Protein AF-A0A354FUX1-F1 (afdb_monomer)

Sequence (213 aa):
DNDGRADEVTEFIRDIDSPRGLIWDHDRLYLLHPPHISVFFDRDHDGVAEESKRLISDIAFGFKDRPADHTTNDITMGIDGWIYIAGGDFGFMKATGSDGRTLQHRGGGVVRFRPDGSNLELFSTGTRNILATPMSPTLDMFARDNTNDGGGWDVRFHHFTPLSDHGYPRLYKNFEKEHVHPLADYGGGSGCGGVYIQEPGFPDEWNKAPFTC

Structure (mmCIF, N/CA/C/O backbone):
data_AF-A0A354FUX1-F1
#
_entry.id   AF-A0A354FUX1-F1
#
loop_
_atom_site.group_PDB
_atom_site.id
_atom_site.type_symbol
_atom_site.label_atom_id
_atom_site.label_alt_id
_atom_site.label_comp_id
_atom_site.label_asym_id
_atom_site.label_entity_id
_atom_site.label_seq_id
_atom_site.pdbx_PDB_ins_code
_atom_site.Cartn_x
_atom_site.Cartn_y
_atom_site.Cartn_z
_atom_site.occupancy
_atom_site.B_iso_or_equiv
_atom_site.auth_seq_id
_atom_site.auth_comp_id
_atom_site.auth_asym_id
_atom_site.auth_atom_id
_atom_site.pdbx_PDB_model_num
ATOM 1 N N . ASP A 1 1 ? -35.299 -3.361 1.485 1.00 91.69 1 ASP A N 1
ATOM 2 C CA . ASP A 1 1 ? -36.555 -3.813 0.807 1.00 91.69 1 ASP A CA 1
ATOM 3 C C . ASP A 1 1 ? -36.354 -4.186 -0.689 1.00 91.69 1 ASP A C 1
ATOM 5 O O . ASP A 1 1 ? -37.288 -4.111 -1.489 1.00 91.69 1 ASP A O 1
ATOM 9 N N . ASN A 1 2 ? -35.164 -4.681 -1.069 1.00 90.56 2 ASN A N 1
ATOM 10 C CA . ASN A 1 2 ? -34.751 -4.976 -2.455 1.00 90.56 2 ASN A CA 1
ATOM 11 C C . ASN A 1 2 ? -34.792 -3.782 -3.434 1.00 90.56 2 ASN A C 1
ATOM 13 O O . ASN A 1 2 ? -34.756 -3.997 -4.646 1.00 90.56 2 ASN A O 1
ATOM 17 N N . ASP A 1 3 ? -34.819 -2.538 -2.951 1.00 95.31 3 ASP A N 1
ATOM 18 C CA . ASP A 1 3 ? -34.736 -1.341 -3.798 1.00 95.31 3 ASP A CA 1
ATOM 19 C C . ASP A 1 3 ? -33.298 -0.996 -4.252 1.00 95.31 3 ASP A C 1
ATOM 21 O O . ASP A 1 3 ? -33.092 -0.063 -5.033 1.00 95.31 3 ASP A O 1
ATOM 25 N N . GLY A 1 4 ? -32.303 -1.761 -3.788 1.00 92.75 4 GLY A N 1
ATOM 26 C CA . GLY A 1 4 ? -30.885 -1.531 -4.069 1.00 92.75 4 GLY A CA 1
ATOM 27 C C . GLY A 1 4 ? -30.250 -0.435 -3.208 1.00 92.75 4 GLY A C 1
ATOM 28 O O . GLY A 1 4 ? -29.151 0.020 -3.527 1.00 92.75 4 GLY A O 1
ATOM 29 N N . ARG A 1 5 ? -30.916 -0.002 -2.135 1.00 93.25 5 ARG A N 1
ATOM 30 C CA . ARG A 1 5 ? -30.397 0.926 -1.130 1.00 93.25 5 ARG A CA 1
ATOM 31 C C . ARG A 1 5 ? -30.225 0.223 0.209 1.00 93.25 5 ARG A C 1
ATOM 33 O O . ARG A 1 5 ? -30.809 -0.823 0.475 1.00 93.25 5 ARG A O 1
ATOM 40 N N . ALA A 1 6 ? -29.369 0.805 1.042 1.00 91.31 6 ALA A N 1
ATOM 41 C CA . ALA A 1 6 ? -29.206 0.352 2.412 1.00 91.31 6 ALA A CA 1
ATOM 42 C C . ALA A 1 6 ? -30.473 0.684 3.216 1.00 91.31 6 ALA A C 1
ATOM 44 O O . ALA A 1 6 ? -30.929 1.827 3.197 1.00 91.31 6 ALA A O 1
ATOM 45 N N . ASP A 1 7 ? -31.012 -0.311 3.922 1.00 92.06 7 ASP A N 1
ATOM 46 C CA . ASP A 1 7 ? -32.153 -0.135 4.829 1.00 92.06 7 ASP A CA 1
ATOM 47 C C . ASP A 1 7 ? -31.752 0.663 6.096 1.00 92.06 7 ASP A C 1
ATOM 49 O O . ASP A 1 7 ? -32.570 1.382 6.667 1.00 92.06 7 ASP A O 1
ATOM 53 N N . GLU A 1 8 ? -30.480 0.579 6.507 1.00 91.56 8 GLU A N 1
ATOM 54 C CA . GLU A 1 8 ? -29.890 1.281 7.654 1.00 91.56 8 GLU A CA 1
ATOM 55 C C . GLU A 1 8 ? -28.460 1.741 7.325 1.00 91.56 8 GLU A C 1
ATOM 57 O O . GLU A 1 8 ? -27.753 1.104 6.541 1.00 91.56 8 GLU A O 1
ATOM 62 N N . VAL A 1 9 ? -28.033 2.862 7.916 1.00 91.62 9 VAL A N 1
ATOM 63 C CA . VAL A 1 9 ? -26.662 3.378 7.817 1.00 91.62 9 VAL A CA 1
ATOM 64 C C . VAL A 1 9 ? -26.159 3.691 9.220 1.00 91.62 9 VAL A C 1
ATOM 66 O O . VAL A 1 9 ? -26.705 4.570 9.889 1.00 91.62 9 VAL A O 1
ATOM 69 N N . THR A 1 10 ? -25.088 3.011 9.621 1.00 92.56 10 THR A N 1
ATOM 70 C CA . THR A 1 10 ? -24.421 3.203 10.913 1.00 92.56 10 THR A CA 1
ATOM 71 C C . THR A 1 10 ? -23.034 3.787 10.694 1.00 92.56 10 THR A C 1
ATOM 73 O O . THR A 1 10 ? -22.256 3.310 9.865 1.00 92.56 10 THR A O 1
ATOM 76 N N . GLU A 1 11 ? -22.713 4.841 11.438 1.00 94.25 11 GLU A N 1
ATOM 77 C CA . GLU A 1 11 ? -21.370 5.413 11.459 1.00 94.25 11 GLU A CA 1
ATOM 78 C C . GLU A 1 1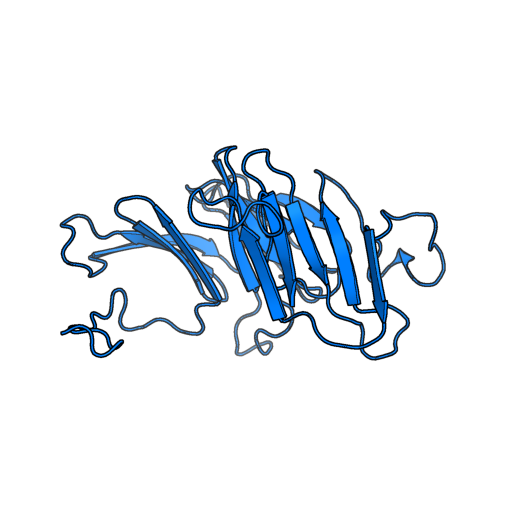1 ? -20.483 4.581 12.388 1.00 94.25 11 GLU A C 1
ATOM 80 O O . GLU A 1 11 ? -20.472 4.807 13.597 1.00 94.25 11 GLU A O 1
ATOM 85 N N . PHE A 1 12 ? -19.718 3.645 11.818 1.00 95.94 12 PHE A N 1
ATOM 86 C CA . PHE A 1 12 ? -18.773 2.822 12.582 1.00 95.94 12 PHE A CA 1
ATOM 87 C C . PHE A 1 12 ? -17.780 3.681 13.387 1.00 95.94 12 PHE A C 1
ATOM 89 O O . PHE A 1 12 ? -17.482 3.399 14.545 1.00 95.94 12 PHE A O 1
ATOM 96 N N . ILE A 1 13 ? -17.295 4.770 12.774 1.00 95.81 13 ILE A N 1
ATOM 97 C CA . ILE A 1 13 ? -16.465 5.816 13.387 1.00 95.81 13 ILE A CA 1
ATOM 98 C C . ILE A 1 13 ? -17.005 7.163 12.897 1.00 95.81 13 ILE A C 1
ATOM 100 O O . ILE A 1 13 ? -17.020 7.406 11.692 1.00 95.81 13 ILE A O 1
ATOM 104 N N . ARG A 1 14 ? -17.426 8.048 13.808 1.00 90.19 14 ARG A N 1
ATOM 105 C CA . ARG A 1 14 ? -18.014 9.355 13.443 1.00 90.19 14 ARG A CA 1
ATOM 106 C C . ARG A 1 14 ? -16.994 10.369 12.932 1.00 90.19 14 ARG A C 1
ATOM 108 O O . ARG A 1 14 ? -17.221 11.034 11.930 1.00 90.19 14 ARG A O 1
ATOM 115 N N . ASP A 1 15 ? -15.862 10.478 13.619 1.00 90.12 15 ASP A N 1
ATOM 116 C CA . ASP A 1 15 ? -14.879 11.534 13.375 1.00 90.12 15 ASP A CA 1
ATOM 117 C C . ASP A 1 15 ? -13.612 10.952 12.743 1.00 90.12 15 ASP A C 1
ATOM 119 O O . ASP A 1 15 ? -12.593 10.752 13.409 1.00 90.12 15 ASP A O 1
ATOM 123 N N . ILE A 1 16 ? -13.683 10.657 11.442 1.00 91.88 16 ILE A N 1
ATOM 124 C CA . ILE A 1 16 ? -12.541 10.175 10.664 1.00 91.88 16 ILE A CA 1
ATOM 125 C C . ILE A 1 16 ? -12.310 11.044 9.432 1.00 91.88 16 ILE A C 1
ATOM 127 O O . ILE A 1 16 ? -13.229 11.319 8.664 1.00 91.88 16 ILE A O 1
ATOM 131 N N . ASP A 1 17 ? -11.066 11.478 9.240 1.00 87.69 17 ASP A N 1
ATOM 132 C CA . ASP A 1 17 ? -10.686 12.300 8.094 1.00 87.69 17 ASP A CA 1
ATOM 133 C C . ASP A 1 17 ? -9.907 11.470 7.068 1.00 87.69 17 ASP A C 1
ATOM 135 O O . ASP A 1 17 ? -9.012 10.699 7.414 1.00 87.69 17 ASP A O 1
ATOM 139 N N . SER A 1 18 ? -10.265 11.641 5.794 1.00 88.06 18 SER A N 1
ATOM 140 C CA . SER A 1 18 ? -9.626 11.016 4.630 1.00 88.06 18 SER A CA 1
ATOM 141 C C . SER A 1 18 ? -9.285 9.516 4.789 1.00 88.06 18 SER A C 1
ATOM 143 O O . SER A 1 18 ? -8.124 9.137 4.620 1.00 88.06 18 SER A O 1
ATOM 145 N N . PRO A 1 19 ? -10.253 8.626 5.083 1.00 93.31 19 PRO A N 1
ATOM 146 C CA . PRO A 1 19 ? -10.007 7.186 5.018 1.00 93.31 19 PRO A CA 1
ATOM 147 C C . PRO A 1 19 ? -9.622 6.789 3.586 1.00 93.31 19 PRO A C 1
ATOM 149 O O . PRO A 1 19 ? -10.230 7.270 2.627 1.00 93.31 19 PRO A O 1
ATOM 152 N N . ARG A 1 20 ? -8.604 5.935 3.428 1.00 92.19 20 ARG A N 1
ATOM 153 C CA . ARG A 1 20 ? -8.094 5.562 2.094 1.00 92.19 20 ARG A CA 1
ATOM 154 C C . ARG A 1 20 ? -8.072 4.068 1.804 1.00 92.19 20 ARG A C 1
ATOM 156 O O . ARG A 1 20 ? -8.409 3.670 0.699 1.00 92.19 20 ARG A O 1
ATOM 163 N N . GLY A 1 21 ? -7.734 3.265 2.807 1.00 94.56 21 GLY A N 1
ATOM 164 C CA . GLY A 1 21 ? -7.719 1.809 2.716 1.00 94.56 21 GLY A CA 1
ATOM 165 C C . GLY A 1 21 ? -8.232 1.199 4.006 1.00 94.56 21 GLY A C 1
ATOM 166 O O . GLY A 1 21 ? -7.966 1.733 5.089 1.00 94.56 21 GLY A O 1
ATOM 167 N N . LEU A 1 22 ? -8.962 0.096 3.891 1.00 96.75 22 LEU A N 1
ATOM 168 C CA . LEU A 1 22 ? -9.611 -0.549 5.022 1.00 96.75 22 LEU A CA 1
ATOM 169 C C . LEU A 1 22 ? -9.539 -2.070 4.929 1.00 96.75 22 LEU A C 1
ATOM 171 O O . LEU A 1 22 ? -9.628 -2.641 3.847 1.00 96.75 22 LEU A O 1
ATOM 175 N N . ILE A 1 23 ? -9.403 -2.722 6.081 1.00 97.81 23 ILE A N 1
ATOM 176 C CA . ILE A 1 23 ? -9.498 -4.178 6.216 1.00 97.81 23 ILE A CA 1
ATOM 177 C C . ILE A 1 23 ? -10.403 -4.461 7.406 1.00 97.81 23 ILE A C 1
ATOM 179 O O . ILE A 1 23 ? -10.102 -4.039 8.523 1.00 97.81 23 ILE A O 1
ATOM 183 N N . TRP A 1 24 ? -11.482 -5.198 7.169 1.00 97.25 24 TRP A N 1
ATOM 184 C CA . TRP A 1 24 ? -12.271 -5.787 8.241 1.00 97.25 24 TRP A CA 1
ATOM 185 C C . TRP A 1 24 ? -11.710 -7.164 8.597 1.00 97.25 24 TRP A C 1
ATOM 187 O O . TRP A 1 24 ? -11.489 -7.987 7.709 1.00 97.25 24 TRP A O 1
ATOM 197 N N . ASP A 1 25 ? -11.501 -7.421 9.883 1.00 95.69 25 ASP A N 1
ATOM 198 C CA . ASP A 1 25 ? -11.062 -8.718 10.396 1.00 95.69 25 ASP A CA 1
ATOM 199 C C . ASP A 1 25 ? -11.829 -9.057 11.676 1.00 95.69 25 ASP A C 1
ATOM 201 O O . ASP A 1 25 ? -11.537 -8.540 12.750 1.00 95.69 25 ASP A O 1
ATOM 205 N N . HIS A 1 26 ? -12.827 -9.932 11.557 1.00 94.31 26 HIS A N 1
ATOM 206 C CA . HIS A 1 26 ? -13.688 -10.368 12.657 1.00 94.31 26 HIS A CA 1
ATOM 207 C C . HIS A 1 26 ? -14.417 -9.225 13.391 1.00 94.31 26 HIS A C 1
ATOM 209 O O . HIS A 1 26 ? -15.535 -8.891 13.012 1.00 94.31 26 HIS A O 1
ATOM 215 N N . ASP A 1 27 ? -13.794 -8.665 14.427 1.00 96.31 27 ASP A N 1
ATOM 216 C CA . ASP A 1 27 ? -14.322 -7.683 15.380 1.00 96.31 27 ASP A CA 1
ATOM 217 C C . ASP A 1 27 ? -13.581 -6.339 15.307 1.00 96.31 27 ASP A C 1
ATOM 219 O O . ASP A 1 27 ? -13.567 -5.564 16.265 1.00 96.31 27 ASP A O 1
ATOM 223 N N . ARG A 1 28 ? -12.849 -6.094 14.214 1.00 98.00 28 ARG A N 1
ATOM 224 C CA . ARG A 1 28 ? -12.045 -4.882 14.069 1.00 98.00 28 ARG A CA 1
ATOM 225 C C . ARG A 1 28 ? -11.900 -4.408 12.634 1.00 98.00 28 ARG A C 1
ATOM 227 O O . ARG A 1 28 ? -11.876 -5.188 11.683 1.00 98.00 28 ARG A O 1
ATOM 234 N N . LEU A 1 29 ? -11.676 -3.107 12.521 1.00 98.44 29 LEU A N 1
ATOM 235 C CA . LEU A 1 29 ? -11.352 -2.387 11.305 1.00 98.44 29 LEU A CA 1
ATOM 236 C C . LEU A 1 29 ? -9.921 -1.855 11.392 1.00 98.44 29 LEU A C 1
ATOM 238 O O . LEU A 1 29 ? -9.623 -0.974 12.201 1.00 98.44 29 LEU A O 1
ATOM 242 N N . TYR A 1 30 ? -9.038 -2.343 10.529 1.00 98.62 30 TYR A N 1
ATOM 243 C CA . TYR A 1 30 ? -7.781 -1.665 10.229 1.00 98.62 30 TYR A CA 1
ATOM 244 C C . TYR A 1 30 ? -8.061 -0.559 9.228 1.00 98.62 30 TYR A C 1
ATOM 246 O O . TYR A 1 30 ? -8.692 -0.800 8.200 1.00 98.62 30 TYR A O 1
ATOM 254 N N . LEU A 1 31 ? -7.575 0.642 9.514 1.00 98.38 31 LEU A N 1
ATOM 255 C CA . LEU A 1 31 ? -7.857 1.808 8.699 1.00 98.38 31 LEU A CA 1
ATOM 256 C C . LEU A 1 31 ? -6.593 2.620 8.459 1.00 98.38 31 LEU A C 1
ATOM 258 O O . LEU A 1 31 ? -5.919 3.043 9.403 1.00 98.38 31 LEU A O 1
ATOM 262 N N . LEU A 1 32 ? -6.316 2.879 7.185 1.00 97.31 32 LEU A N 1
ATOM 263 C CA . LEU A 1 32 ? -5.396 3.915 6.747 1.00 97.31 32 LEU A CA 1
ATOM 264 C C . LEU A 1 32 ? -6.148 5.249 6.676 1.00 97.31 32 LEU A C 1
ATOM 266 O O . LEU A 1 32 ? -7.000 5.445 5.809 1.00 97.31 32 LEU A O 1
ATOM 270 N N . HIS A 1 33 ? -5.805 6.162 7.583 1.00 94.25 33 HIS A N 1
ATOM 271 C CA . HIS A 1 33 ? -6.324 7.530 7.668 1.00 94.25 33 HIS A CA 1
ATOM 272 C C . HIS A 1 33 ? -5.126 8.474 7.856 1.00 94.25 33 HIS A C 1
ATOM 274 O O . HIS A 1 33 ? -4.587 8.602 8.957 1.00 94.25 33 HIS A O 1
ATOM 280 N N . PRO A 1 34 ? -4.589 9.069 6.776 1.00 91.75 34 PRO A N 1
ATOM 281 C CA . PRO A 1 34 ? -3.380 9.872 6.860 1.00 91.75 34 PRO A CA 1
ATOM 282 C C . PRO A 1 34 ? -3.433 10.944 7.964 1.00 91.75 34 PRO A C 1
ATOM 284 O O . PRO A 1 34 ? -4.435 11.643 8.098 1.00 91.75 34 PRO A O 1
ATOM 287 N N . PRO A 1 35 ? -2.345 11.113 8.739 1.00 92.94 35 PRO A N 1
ATOM 288 C CA . PRO A 1 35 ? -1.025 10.522 8.521 1.00 92.94 35 PRO A CA 1
ATOM 289 C C . PRO A 1 35 ? -0.803 9.170 9.231 1.00 92.94 35 PRO A C 1
ATOM 291 O O . PRO A 1 35 ? 0.343 8.769 9.433 1.00 92.94 35 PRO A O 1
ATOM 294 N N . HIS A 1 36 ? -1.848 8.462 9.661 1.00 95.88 36 HIS A N 1
ATOM 295 C CA . HIS A 1 36 ? -1.735 7.300 10.546 1.00 95.88 36 HIS A CA 1
ATOM 296 C C . HIS A 1 36 ? -2.417 6.038 10.002 1.00 95.88 36 HIS A C 1
ATOM 298 O O . HIS A 1 36 ? -3.254 6.073 9.105 1.00 95.88 36 HIS A O 1
ATOM 304 N N . ILE A 1 37 ? -2.056 4.900 10.594 1.00 98.12 37 ILE A N 1
ATOM 305 C CA . ILE A 1 37 ? -2.867 3.683 10.540 1.00 98.12 37 ILE A CA 1
ATOM 306 C C . ILE A 1 37 ? -3.296 3.349 11.963 1.00 98.12 37 ILE A C 1
ATOM 308 O O . ILE A 1 37 ? -2.457 3.272 12.868 1.00 98.12 37 ILE A O 1
ATOM 312 N N . SER A 1 38 ? -4.594 3.127 12.150 1.00 98.31 38 SER A N 1
ATOM 313 C CA . SER A 1 38 ? -5.168 2.653 13.411 1.00 98.31 38 SER A CA 1
ATOM 314 C C . SER A 1 38 ? -5.973 1.383 13.191 1.00 98.31 38 SER A C 1
ATOM 316 O O . SER A 1 38 ? -6.431 1.109 12.086 1.00 98.31 38 SER A O 1
ATOM 318 N N . VAL A 1 39 ? -6.162 0.633 14.269 1.00 98.62 39 VAL A N 1
ATOM 319 C CA . VAL A 1 39 ? -7.203 -0.384 14.375 1.00 98.62 39 VAL A CA 1
ATOM 320 C C . VAL A 1 39 ? -8.297 0.126 15.304 1.00 98.62 39 VAL A C 1
ATOM 322 O O . VAL A 1 39 ? -7.995 0.750 16.323 1.00 98.62 39 VAL A O 1
ATOM 325 N N . PHE A 1 40 ? -9.542 -0.121 14.931 1.00 98.50 40 PHE A N 1
ATOM 326 C CA . PHE A 1 40 ? -10.754 0.190 15.680 1.00 98.50 40 PHE A CA 1
ATOM 327 C C . PHE A 1 40 ? -11.477 -1.121 15.949 1.00 98.50 40 PHE A C 1
ATOM 329 O O . PHE A 1 40 ? -11.521 -1.956 15.052 1.00 98.50 40 PHE A O 1
ATOM 336 N N . PHE A 1 41 ? -11.996 -1.324 17.149 1.00 98.38 41 PHE A N 1
ATOM 337 C CA . PHE A 1 41 ? -12.644 -2.577 17.526 1.00 98.38 41 PHE A CA 1
ATOM 338 C C . PHE A 1 41 ? -14.121 -2.334 17.802 1.00 98.38 41 PHE A C 1
ATOM 340 O O . PHE A 1 41 ? -14.449 -1.262 18.296 1.00 98.38 41 PHE A O 1
ATOM 347 N N . ASP A 1 42 ? -14.931 -3.327 17.456 1.00 97.56 42 ASP A N 1
ATOM 348 C CA . ASP A 1 42 ? -16.371 -3.449 17.699 1.00 97.56 42 ASP A CA 1
ATOM 349 C C . ASP A 1 42 ? -16.575 -4.790 18.406 1.00 97.56 42 ASP A C 1
ATOM 351 O O . ASP A 1 42 ? -16.645 -5.857 17.785 1.00 97.56 42 ASP A O 1
ATOM 355 N N . ARG A 1 43 ? -16.458 -4.745 19.734 1.00 97.12 43 ARG A N 1
ATOM 356 C CA . ARG A 1 43 ? -16.370 -5.928 20.599 1.00 97.12 43 ARG A CA 1
ATOM 357 C C . ARG A 1 43 ? -17.732 -6.524 20.886 1.00 97.12 43 ARG A C 1
ATOM 359 O O . ARG A 1 43 ? -17.806 -7.726 21.157 1.00 97.12 43 ARG A O 1
ATOM 366 N N . ASP A 1 44 ? -18.769 -5.696 20.913 1.00 96.56 44 ASP A N 1
ATOM 367 C CA . ASP A 1 44 ? -20.134 -6.146 21.153 1.00 96.56 44 ASP A CA 1
ATOM 368 C C . ASP A 1 44 ? -20.929 -6.416 19.864 1.00 96.56 44 ASP A C 1
ATOM 370 O O . ASP A 1 44 ? -22.011 -7.009 19.941 1.00 96.56 44 ASP A O 1
ATOM 374 N N . HIS A 1 45 ? -20.328 -6.143 18.700 1.00 95.75 45 HIS A N 1
ATOM 375 C CA . HIS A 1 45 ? -20.885 -6.371 17.370 1.00 95.75 45 HIS A CA 1
ATOM 376 C C . HIS A 1 45 ? -22.142 -5.534 17.094 1.00 95.75 45 HIS A C 1
ATOM 378 O O . HIS A 1 45 ? -23.033 -5.981 16.361 1.00 95.75 45 HIS A O 1
ATOM 384 N N . ASP A 1 46 ? -22.231 -4.335 17.677 1.00 95.62 46 ASP A N 1
ATOM 385 C CA . ASP A 1 46 ? -23.318 -3.386 17.430 1.00 95.62 46 ASP A CA 1
ATOM 386 C C . ASP A 1 46 ? -23.096 -2.511 16.179 1.00 95.62 46 ASP A C 1
ATOM 388 O O . ASP A 1 46 ? -23.992 -1.766 15.767 1.00 95.62 46 ASP A O 1
ATOM 392 N N . GLY A 1 47 ? -21.937 -2.648 15.523 1.00 94.62 47 GLY A N 1
ATOM 393 C CA . GLY A 1 47 ? -21.578 -1.885 14.333 1.00 94.62 47 GLY A CA 1
ATOM 394 C C . GLY A 1 47 ? -21.013 -0.497 14.637 1.00 94.62 47 GLY A C 1
ATOM 395 O O . GLY A 1 47 ? -20.963 0.342 13.729 1.00 94.62 47 GLY A O 1
ATOM 396 N N . VAL A 1 48 ? -20.577 -0.241 15.873 1.00 96.75 48 VAL A N 1
ATOM 397 C CA . VAL A 1 48 ? -19.920 0.993 16.312 1.00 96.75 48 VAL A CA 1
ATOM 398 C C . VAL A 1 48 ? -18.611 0.657 17.023 1.00 96.75 48 VAL A C 1
ATOM 400 O O . VAL A 1 48 ? -18.551 -0.172 17.919 1.00 96.75 48 VAL A O 1
ATOM 403 N N . ALA A 1 49 ? -17.528 1.342 16.656 1.00 97.56 49 ALA A N 1
ATOM 404 C CA . ALA A 1 49 ? -16.253 1.117 17.321 1.00 97.56 49 ALA A CA 1
ATOM 405 C C . ALA A 1 49 ? -16.237 1.691 18.748 1.00 97.56 49 ALA A C 1
ATOM 407 O O . ALA A 1 49 ? -16.460 2.893 18.932 1.00 97.56 49 ALA A O 1
ATOM 408 N N . GLU A 1 50 ? -15.864 0.889 19.749 1.00 96.25 50 GLU A N 1
ATOM 409 C CA . GLU A 1 50 ? -15.776 1.346 21.145 1.00 96.25 50 GLU A CA 1
ATOM 410 C C . GLU A 1 50 ? -14.343 1.694 21.567 1.00 96.25 50 GLU A C 1
ATOM 412 O O . GLU A 1 50 ? -14.122 2.540 22.439 1.00 96.25 50 GLU A O 1
ATOM 417 N N . GLU A 1 51 ? -13.346 1.065 20.943 1.00 96.69 51 GLU A N 1
ATOM 418 C CA . GLU A 1 51 ? -11.931 1.295 21.234 1.00 96.69 51 GLU A CA 1
ATOM 419 C C . GLU A 1 51 ? -11.088 1.425 19.961 1.00 96.69 51 GLU A C 1
ATOM 421 O O . GLU A 1 51 ? -11.420 0.920 18.888 1.00 96.69 51 GLU A O 1
ATOM 426 N N . SER A 1 52 ? -9.947 2.109 20.072 1.00 97.31 52 SER A N 1
ATOM 427 C CA . SER A 1 52 ? -8.978 2.187 18.981 1.00 97.31 52 SER A CA 1
ATOM 428 C C . SER A 1 52 ? -7.541 2.192 19.479 1.00 97.31 52 SER A C 1
ATOM 430 O O . SER A 1 52 ? -7.227 2.634 20.587 1.00 97.31 52 SER A O 1
ATOM 432 N N . LYS A 1 53 ? -6.638 1.710 18.625 1.00 98.19 53 LYS A N 1
ATOM 433 C CA . LYS A 1 53 ? -5.195 1.728 18.847 1.00 98.19 53 LYS A CA 1
ATOM 434 C C . LYS A 1 53 ? -4.495 2.217 17.589 1.00 98.19 53 LYS A C 1
ATOM 436 O O . LYS A 1 53 ? -4.697 1.681 16.502 1.00 98.19 53 LYS A O 1
ATOM 441 N N . ARG A 1 54 ? -3.598 3.193 17.741 1.00 98.50 54 ARG A N 1
ATOM 442 C CA . ARG A 1 54 ? -2.684 3.579 16.662 1.00 98.50 54 ARG A CA 1
ATOM 443 C C . ARG A 1 54 ? -1.637 2.487 16.454 1.00 98.50 54 ARG A C 1
ATOM 445 O O . ARG A 1 54 ? -0.956 2.098 17.402 1.00 98.50 54 ARG A O 1
ATOM 452 N N . LEU A 1 55 ? -1.513 2.012 15.219 1.00 98.75 55 LEU A N 1
ATOM 453 C CA . LEU A 1 55 ? -0.550 0.986 14.825 1.00 98.75 55 LEU A CA 1
ATOM 454 C C . LEU A 1 55 ? 0.708 1.614 14.240 1.00 98.75 55 LEU A C 1
ATOM 456 O O . LEU A 1 55 ? 1.804 1.303 14.697 1.00 98.75 55 LEU A O 1
ATOM 460 N N . ILE A 1 56 ? 0.538 2.529 13.281 1.00 98.69 56 ILE A N 1
ATOM 461 C CA . ILE A 1 56 ? 1.632 3.235 12.614 1.00 98.69 56 ILE A CA 1
ATOM 462 C C . ILE A 1 56 ? 1.381 4.743 12.695 1.00 98.69 56 ILE A C 1
ATOM 464 O O . ILE A 1 56 ? 0.301 5.227 12.350 1.00 98.69 56 ILE A O 1
ATOM 468 N N . SER A 1 57 ? 2.389 5.490 13.142 1.00 98.00 57 SER A N 1
ATOM 469 C CA . SER A 1 57 ? 2.400 6.958 13.097 1.00 98.00 57 SER A CA 1
ATOM 470 C C . SER A 1 57 ? 3.124 7.450 11.846 1.00 98.00 57 SER A C 1
ATOM 472 O O . SER A 1 57 ? 4.053 6.789 11.397 1.00 98.00 57 SER A O 1
ATOM 474 N N . ASP A 1 58 ? 2.726 8.608 11.319 1.00 95.62 58 ASP A N 1
ATOM 475 C CA . ASP A 1 58 ? 3.399 9.342 10.236 1.00 95.62 58 ASP A CA 1
ATOM 476 C C . ASP A 1 58 ? 3.729 8.526 8.964 1.00 95.62 58 ASP A C 1
ATOM 478 O O . ASP A 1 58 ? 4.796 8.682 8.369 1.00 95.62 58 ASP A O 1
ATOM 482 N N . ILE A 1 59 ? 2.798 7.665 8.528 1.00 95.62 59 ILE A N 1
ATOM 483 C CA . ILE A 1 59 ? 2.873 6.859 7.288 1.00 95.62 59 ILE A CA 1
ATOM 484 C C . ILE A 1 59 ? 2.420 7.631 6.032 1.00 95.62 59 ILE A C 1
ATOM 486 O O . ILE A 1 59 ? 2.264 7.076 4.946 1.00 95.62 59 ILE A O 1
ATOM 490 N N . ALA A 1 60 ? 2.203 8.934 6.182 1.00 92.50 60 ALA A N 1
ATOM 491 C CA . ALA A 1 60 ? 1.968 9.913 5.131 1.00 92.50 60 ALA A CA 1
ATOM 492 C C . ALA A 1 60 ? 2.279 11.312 5.689 1.00 92.50 60 ALA A C 1
ATOM 494 O O . ALA A 1 60 ? 2.460 11.486 6.895 1.00 92.50 60 ALA A O 1
ATOM 495 N N . PHE A 1 61 ? 2.332 12.323 4.822 1.00 84.69 61 PHE A N 1
ATOM 496 C CA . PHE A 1 61 ? 2.379 13.718 5.267 1.00 84.69 61 PHE A CA 1
ATOM 497 C C . PHE A 1 61 ? 1.051 14.130 5.908 1.00 84.69 61 PHE A C 1
ATOM 499 O O . PHE A 1 61 ? -0.016 13.702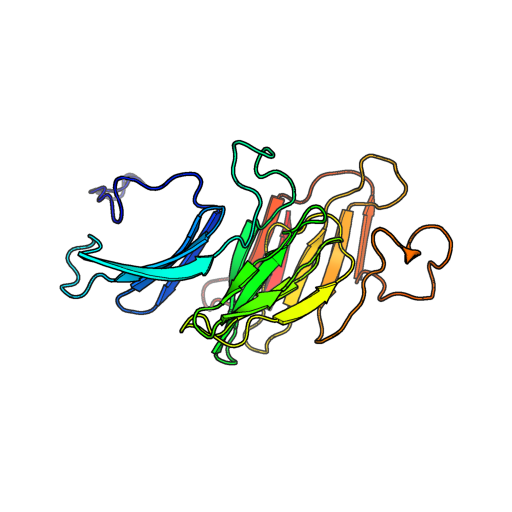 5.467 1.00 84.69 61 PHE A O 1
ATOM 506 N N . GLY A 1 62 ? 1.114 14.999 6.918 1.00 74.19 62 GLY A N 1
ATOM 507 C CA . GLY A 1 62 ? -0.076 15.687 7.406 1.00 74.19 62 GLY A CA 1
ATOM 508 C C . GLY A 1 62 ? -0.583 16.701 6.376 1.00 74.19 62 GLY A C 1
ATOM 509 O O . GLY A 1 62 ? 0.207 17.315 5.655 1.00 74.19 62 GLY A O 1
ATOM 510 N N . PHE A 1 63 ? -1.898 16.936 6.347 1.00 69.31 63 PHE A N 1
ATOM 511 C CA . PHE A 1 63 ? -2.549 17.825 5.369 1.00 69.31 63 PHE A CA 1
ATOM 512 C C . PHE A 1 63 ? -2.036 19.269 5.372 1.00 69.31 63 PHE A C 1
ATOM 514 O O . PHE A 1 63 ? -2.109 19.956 4.354 1.00 69.31 63 PHE A O 1
ATOM 521 N N . LYS A 1 64 ? -1.492 19.735 6.503 1.00 72.12 64 LYS A N 1
ATOM 522 C CA . LYS A 1 64 ? -0.877 21.063 6.617 1.00 72.12 64 LYS A CA 1
ATOM 523 C C . LYS A 1 64 ? 0.396 21.193 5.774 1.00 72.12 64 LYS A C 1
ATOM 525 O O . LYS A 1 64 ? 0.688 22.283 5.288 1.00 72.12 64 LYS A O 1
ATOM 530 N N . ASP A 1 65 ? 1.147 20.106 5.624 1.00 70.94 65 ASP A N 1
ATOM 531 C CA . ASP A 1 65 ? 2.455 20.116 4.967 1.00 70.94 65 ASP A CA 1
ATOM 532 C C . ASP A 1 65 ? 2.331 19.812 3.472 1.00 70.94 65 ASP A C 1
ATOM 534 O O . ASP A 1 65 ? 3.050 20.383 2.648 1.00 70.94 65 ASP A O 1
ATOM 538 N N . ARG A 1 66 ? 1.407 18.914 3.109 1.00 73.81 66 ARG A N 1
ATOM 539 C CA . ARG A 1 66 ? 1.124 18.539 1.724 1.00 73.81 66 ARG A CA 1
ATOM 540 C C . ARG A 1 66 ? -0.293 17.965 1.603 1.00 73.81 66 ARG A C 1
ATOM 542 O O . ARG A 1 66 ? -0.700 17.215 2.489 1.00 73.81 66 ARG A O 1
ATOM 549 N N . PRO A 1 67 ? -1.019 18.216 0.496 1.00 73.56 67 PRO A N 1
ATOM 550 C CA . PRO A 1 67 ? -2.166 17.385 0.142 1.00 73.56 67 PRO A CA 1
ATOM 551 C C . PRO A 1 67 ? -1.758 15.908 0.141 1.00 73.56 67 PRO A C 1
ATOM 553 O O . PRO A 1 67 ? -0.640 15.588 -0.259 1.00 73.56 67 PRO A O 1
ATOM 556 N N . ALA A 1 68 ? -2.647 14.998 0.533 1.00 72.06 68 ALA A N 1
ATOM 557 C CA . ALA A 1 68 ? -2.335 13.565 0.598 1.00 72.06 68 ALA A CA 1
ATOM 558 C C . ALA A 1 68 ? -2.180 12.895 -0.792 1.00 72.06 68 ALA A C 1
ATOM 560 O O . ALA A 1 68 ? -2.297 11.685 -0.949 1.00 72.06 68 ALA A O 1
ATOM 561 N N . ASP A 1 69 ? -1.928 13.682 -1.827 1.00 81.19 69 ASP A N 1
ATOM 562 C CA . ASP A 1 69 ? -1.556 13.205 -3.147 1.00 81.19 69 ASP A CA 1
ATOM 563 C C . ASP A 1 69 ? -0.239 12.405 -3.080 1.00 81.19 69 ASP A C 1
ATOM 565 O O . ASP A 1 69 ? 0.670 12.792 -2.351 1.00 81.19 69 ASP A O 1
ATOM 569 N N . HIS A 1 70 ? -0.166 11.277 -3.791 1.00 89.31 70 HIS A N 1
ATOM 570 C CA . HIS A 1 70 ? 0.956 10.319 -3.865 1.00 89.31 70 HIS A CA 1
ATOM 571 C C . HIS A 1 70 ? 1.659 9.962 -2.535 1.00 89.31 70 HIS A C 1
ATOM 573 O O . HIS A 1 70 ? 2.889 9.828 -2.474 1.00 89.31 70 HIS A O 1
ATOM 579 N N . THR A 1 71 ? 0.894 9.813 -1.454 1.00 91.19 71 THR A N 1
ATOM 580 C CA . THR A 1 71 ? 1.409 9.341 -0.161 1.00 91.19 71 THR A CA 1
ATOM 581 C C . THR A 1 71 ? 1.155 7.846 0.010 1.00 91.19 71 THR A C 1
ATOM 583 O O . THR A 1 71 ? 1.805 7.044 -0.644 1.00 91.19 71 THR A O 1
ATOM 586 N N . THR A 1 72 ? 0.232 7.444 0.872 1.00 94.31 72 THR A N 1
ATOM 587 C CA . THR A 1 72 ? -0.234 6.065 1.015 1.00 94.31 72 THR A CA 1
ATOM 588 C C . THR A 1 72 ? -1.715 6.018 0.670 1.00 94.31 72 THR A C 1
ATOM 590 O O . THR A 1 72 ? -2.455 6.966 0.954 1.00 94.31 72 THR A O 1
ATOM 593 N N . ASN A 1 73 ? -2.132 4.958 -0.022 1.00 93.94 73 ASN A N 1
ATOM 594 C CA . ASN A 1 73 ? -3.442 4.909 -0.672 1.00 93.94 73 ASN A CA 1
ATOM 595 C C . ASN A 1 73 ? -4.321 3.765 -0.175 1.00 93.94 73 ASN A C 1
ATOM 597 O O . ASN A 1 73 ? -5.453 4.020 0.191 1.00 93.94 73 ASN A O 1
ATOM 601 N N . ASP A 1 74 ? -3.822 2.537 -0.096 1.00 95.69 74 ASP A N 1
ATOM 602 C CA . ASP A 1 74 ? -4.651 1.384 0.274 1.00 95.69 74 ASP A CA 1
ATOM 603 C C . ASP A 1 74 ? -3.887 0.414 1.175 1.00 95.69 74 ASP A C 1
ATOM 605 O O . ASP A 1 74 ? -2.652 0.469 1.236 1.00 95.69 74 ASP A O 1
ATOM 609 N N . ILE A 1 75 ? -4.624 -0.449 1.880 1.00 97.88 75 ILE A N 1
ATOM 610 C CA . ILE A 1 75 ? -4.081 -1.532 2.693 1.00 97.88 75 ILE A CA 1
ATOM 611 C C . ILE A 1 75 ? -4.742 -2.874 2.375 1.00 97.88 75 ILE A C 1
ATOM 613 O O . ILE A 1 75 ? -5.954 -2.976 2.232 1.00 97.88 75 ILE A O 1
ATOM 617 N N . THR A 1 76 ? -3.947 -3.940 2.320 1.00 97.12 76 THR A N 1
ATOM 618 C CA . THR A 1 76 ? -4.433 -5.307 2.070 1.00 97.12 76 THR A CA 1
ATOM 619 C C . THR A 1 76 ? -3.750 -6.293 3.016 1.00 97.12 76 THR A C 1
ATOM 621 O O . THR A 1 76 ? -2.537 -6.225 3.209 1.00 97.12 76 THR A O 1
ATOM 624 N N . MET A 1 77 ? -4.508 -7.220 3.608 1.00 97.25 77 MET A N 1
ATOM 625 C CA . MET A 1 77 ? -3.949 -8.315 4.409 1.00 97.25 77 MET A CA 1
ATOM 626 C C . MET A 1 77 ? -3.517 -9.462 3.491 1.00 97.25 77 MET A C 1
ATOM 628 O O . MET A 1 77 ? -4.332 -9.988 2.735 1.00 97.25 77 MET A O 1
ATOM 632 N N . GLY A 1 78 ? -2.255 -9.873 3.579 1.00 96.81 78 GLY A N 1
ATOM 633 C CA . GLY A 1 78 ? -1.764 -11.085 2.931 1.00 96.81 78 GLY A CA 1
ATOM 634 C C . GLY A 1 78 ? -2.017 -12.338 3.769 1.00 96.81 78 GLY A C 1
ATOM 635 O O . GLY A 1 78 ? -2.106 -12.285 4.997 1.00 96.81 78 GLY A O 1
ATOM 636 N N . ILE A 1 79 ? -2.070 -13.500 3.110 1.00 96.06 79 ILE A N 1
ATOM 637 C CA . ILE A 1 79 ? -2.223 -14.810 3.774 1.00 96.06 79 ILE A CA 1
ATOM 638 C C . ILE A 1 79 ? -1.044 -15.157 4.707 1.00 96.06 79 ILE A C 1
ATOM 640 O O . ILE A 1 79 ? -1.158 -16.032 5.561 1.00 96.06 79 ILE A O 1
ATOM 644 N N . ASP A 1 80 ? 0.089 -14.459 4.583 1.00 97.25 80 ASP A N 1
ATOM 645 C CA . ASP A 1 80 ? 1.250 -14.561 5.474 1.00 97.25 80 ASP A CA 1
ATOM 646 C C . ASP A 1 80 ? 1.123 -13.724 6.765 1.00 97.25 80 ASP A C 1
ATOM 648 O O . ASP A 1 80 ? 2.066 -13.650 7.569 1.00 97.25 80 ASP A O 1
ATOM 652 N N . GLY A 1 81 ? -0.038 -13.100 6.985 1.00 96.75 81 GLY A N 1
ATOM 653 C CA . GLY A 1 81 ? -0.339 -12.325 8.185 1.00 96.75 81 GLY A CA 1
ATOM 654 C C . GLY A 1 81 ? 0.425 -11.003 8.246 1.00 96.75 81 GLY A C 1
ATOM 655 O O . GLY A 1 81 ? 0.847 -10.579 9.328 1.00 96.75 81 GLY A O 1
ATOM 656 N N . TRP A 1 82 ? 0.673 -10.388 7.092 1.00 98.56 82 TRP A N 1
ATOM 657 C CA . TRP A 1 82 ? 1.179 -9.023 6.967 1.00 98.56 82 TRP A CA 1
ATOM 658 C C . TRP A 1 82 ? 0.114 -8.118 6.361 1.00 98.56 82 TRP A C 1
ATOM 660 O O . TRP A 1 82 ? -0.637 -8.534 5.483 1.00 98.56 82 TRP A O 1
ATOM 670 N N . ILE A 1 83 ? 0.096 -6.857 6.787 1.00 98.75 83 ILE A N 1
ATOM 671 C CA . ILE A 1 83 ? -0.674 -5.808 6.124 1.00 98.75 83 ILE A CA 1
ATOM 672 C C . ILE A 1 83 ? 0.268 -5.062 5.186 1.00 98.75 83 ILE A C 1
ATOM 674 O O . ILE A 1 83 ? 1.291 -4.530 5.620 1.00 98.75 83 ILE A O 1
ATOM 678 N N . TYR A 1 84 ? -0.089 -5.029 3.910 1.00 98.62 84 TYR A N 1
ATOM 679 C CA . TYR A 1 84 ? 0.623 -4.358 2.832 1.00 98.62 84 TYR A CA 1
ATOM 680 C C . TYR A 1 84 ? -0.012 -3.009 2.549 1.00 98.62 84 TYR A C 1
ATOM 682 O O . TYR A 1 84 ? -1.224 -2.876 2.645 1.00 98.62 84 TYR A O 1
ATOM 690 N N . ILE A 1 85 ? 0.808 -2.020 2.210 1.00 98.31 85 ILE A N 1
ATOM 691 C CA . ILE A 1 85 ? 0.413 -0.635 1.981 1.00 98.31 85 ILE A CA 1
ATOM 692 C C . ILE A 1 85 ? 0.828 -0.246 0.565 1.00 98.31 85 ILE A C 1
ATOM 694 O O . ILE A 1 85 ? 2.019 -0.291 0.237 1.00 98.31 85 ILE A O 1
ATOM 698 N N . ALA A 1 86 ? -0.135 0.192 -0.244 1.00 97.62 86 ALA A N 1
ATOM 699 C CA . ALA A 1 86 ? 0.125 0.803 -1.542 1.00 97.62 86 ALA A CA 1
ATOM 700 C C . ALA A 1 86 ? 0.687 2.225 -1.346 1.00 97.62 86 ALA A C 1
ATOM 702 O O . ALA A 1 86 ? 0.011 3.098 -0.789 1.00 97.62 86 ALA A O 1
ATOM 703 N N . GLY A 1 87 ? 1.936 2.450 -1.763 1.00 96.12 87 GLY A N 1
ATOM 704 C CA . GLY A 1 87 ? 2.676 3.693 -1.547 1.00 96.12 87 GLY A CA 1
ATOM 705 C C . GLY A 1 87 ? 3.030 4.436 -2.837 1.00 96.12 87 GLY A C 1
ATOM 706 O O . GLY A 1 87 ? 3.519 3.856 -3.808 1.00 96.12 87 GLY A O 1
ATOM 707 N N . GLY A 1 88 ? 2.837 5.750 -2.813 1.00 95.81 88 GLY A N 1
ATOM 708 C CA . GLY A 1 88 ? 3.287 6.701 -3.819 1.00 95.81 88 GLY A CA 1
ATOM 709 C C . GLY A 1 88 ? 4.652 7.325 -3.528 1.00 95.81 88 GLY A C 1
ATOM 710 O O . GLY A 1 88 ? 5.286 7.107 -2.492 1.00 95.81 88 GLY A O 1
ATOM 711 N N . ASP A 1 89 ? 5.142 8.095 -4.494 1.00 95.12 89 ASP A N 1
ATOM 712 C CA . ASP A 1 89 ? 6.525 8.544 -4.591 1.00 95.12 89 ASP A CA 1
ATOM 713 C C . ASP A 1 89 ? 6.892 9.667 -3.633 1.00 95.12 89 ASP A C 1
ATOM 715 O O . ASP A 1 89 ? 8.070 9.799 -3.270 1.00 95.12 89 ASP A O 1
ATOM 719 N N . PHE A 1 90 ? 5.914 10.434 -3.155 1.00 94.06 90 PHE A N 1
ATOM 720 C CA . PHE A 1 90 ? 6.163 11.349 -2.047 1.00 94.06 90 PHE A CA 1
ATOM 721 C C . PHE A 1 90 ? 6.346 10.592 -0.738 1.00 94.06 90 PHE A C 1
ATOM 723 O O . PHE A 1 90 ? 7.197 11.002 0.053 1.00 94.06 90 PHE A O 1
ATOM 730 N N . GLY A 1 91 ? 5.629 9.480 -0.554 1.00 93.81 91 GLY A N 1
ATOM 731 C CA . GLY A 1 91 ? 5.800 8.565 0.569 1.00 93.81 91 GLY A CA 1
ATOM 732 C C . GLY A 1 91 ? 5.649 9.259 1.923 1.00 93.81 91 GLY A C 1
ATOM 733 O O . GLY A 1 91 ? 4.671 9.971 2.165 1.00 93.81 91 GLY A O 1
ATOM 734 N N . PHE A 1 92 ? 6.622 9.043 2.808 1.00 95.06 92 PHE A N 1
ATOM 735 C CA . PHE A 1 92 ? 6.630 9.558 4.177 1.00 95.06 92 PHE A CA 1
ATOM 736 C C . PHE A 1 92 ? 8.055 9.738 4.713 1.00 95.06 92 PHE A C 1
ATOM 738 O O . PHE A 1 92 ? 9.007 9.073 4.296 1.00 95.06 92 PHE A O 1
ATOM 745 N N . MET A 1 93 ? 8.207 10.645 5.679 1.00 94.25 93 MET A N 1
ATOM 746 C CA . MET A 1 93 ? 9.528 11.028 6.185 1.00 94.25 93 MET A CA 1
ATOM 747 C C . MET A 1 93 ? 9.994 10.213 7.391 1.00 94.25 93 MET A C 1
ATOM 749 O O . MET A 1 93 ? 11.198 10.024 7.543 1.00 94.25 93 MET A O 1
ATOM 753 N N . LYS A 1 94 ? 9.084 9.760 8.260 1.00 96.19 94 LYS A N 1
ATOM 754 C CA . LYS A 1 94 ? 9.452 9.041 9.488 1.00 96.19 94 LYS A CA 1
ATOM 755 C C . LYS A 1 94 ? 8.272 8.256 10.060 1.00 96.19 94 LYS A C 1
ATOM 757 O O . LYS A 1 94 ? 7.809 8.529 11.167 1.00 96.19 94 LYS A O 1
ATOM 762 N N . ALA A 1 95 ? 7.804 7.268 9.314 1.00 98.12 95 ALA A N 1
ATOM 763 C CA . ALA A 1 95 ? 6.778 6.386 9.834 1.00 98.12 95 ALA A CA 1
ATOM 764 C C . ALA A 1 95 ? 7.321 5.598 11.030 1.00 98.12 95 ALA A C 1
ATOM 766 O O . ALA A 1 95 ? 8.467 5.146 10.995 1.00 98.12 95 ALA A O 1
ATOM 767 N N . THR A 1 96 ? 6.521 5.452 12.084 1.00 98.81 96 THR A N 1
ATOM 768 C CA . THR A 1 96 ? 6.921 4.774 13.326 1.00 98.81 96 THR A CA 1
ATOM 769 C C . THR A 1 96 ? 5.909 3.694 13.685 1.00 98.81 96 THR A C 1
ATOM 771 O O . THR A 1 96 ? 4.730 4.000 13.869 1.00 98.81 96 THR A O 1
ATOM 774 N N . GLY A 1 97 ? 6.369 2.446 13.773 1.00 98.81 97 GLY A N 1
ATOM 775 C CA . GLY A 1 97 ? 5.571 1.301 14.209 1.00 98.81 97 GLY A CA 1
ATOM 776 C C . GLY A 1 97 ? 5.358 1.258 15.722 1.00 98.81 97 GLY A C 1
ATOM 777 O O . GLY A 1 97 ? 5.992 1.994 16.483 1.00 98.81 97 GLY A O 1
ATOM 778 N N . SER A 1 98 ? 4.475 0.369 16.173 1.00 98.69 98 SER A N 1
ATOM 779 C CA . SER A 1 98 ? 4.132 0.211 17.595 1.00 98.69 98 SER A CA 1
ATOM 780 C C . SER A 1 98 ? 5.291 -0.324 18.448 1.00 98.69 98 SER A C 1
ATOM 782 O O . SER A 1 98 ? 5.311 -0.121 19.661 1.00 98.69 98 SER A O 1
ATOM 784 N N . ASP A 1 99 ? 6.277 -0.956 17.810 1.00 98.62 99 ASP A N 1
ATOM 785 C CA . ASP A 1 99 ? 7.535 -1.436 18.391 1.00 98.62 99 ASP A CA 1
ATOM 786 C C . ASP A 1 99 ? 8.651 -0.371 18.397 1.00 98.62 99 ASP A C 1
ATOM 788 O O . ASP A 1 99 ? 9.785 -0.650 18.789 1.00 98.62 99 ASP A O 1
ATOM 792 N N . GLY A 1 100 ? 8.352 0.855 17.955 1.00 98.69 100 GLY A N 1
ATOM 793 C CA . GLY A 1 100 ? 9.312 1.953 17.852 1.00 98.69 100 GLY A CA 1
ATOM 794 C C . GLY A 1 100 ? 10.230 1.875 16.631 1.00 98.69 100 GLY A C 1
ATOM 795 O O . GLY A 1 100 ? 11.076 2.757 16.453 1.00 98.69 100 GLY A O 1
ATOM 796 N N . ARG A 1 101 ? 10.075 0.865 15.762 1.00 98.62 101 ARG A N 1
ATOM 797 C CA . ARG A 1 101 ? 10.803 0.805 14.493 1.00 98.62 101 ARG A CA 1
ATOM 798 C C . ARG A 1 101 ? 10.391 1.981 13.620 1.00 98.62 101 ARG A C 1
ATOM 800 O O . ARG A 1 101 ? 9.210 2.300 13.506 1.00 98.62 101 ARG A O 1
ATOM 807 N N . THR A 1 102 ? 11.373 2.613 12.984 1.00 98.62 102 THR A N 1
ATOM 808 C CA . THR A 1 102 ? 11.126 3.743 12.084 1.00 98.62 102 THR A CA 1
ATOM 809 C C . THR A 1 102 ? 11.513 3.405 10.658 1.00 98.62 102 THR A C 1
ATOM 811 O O . THR A 1 102 ? 12.461 2.653 10.425 1.00 98.62 102 THR A O 1
ATOM 814 N N . LEU A 1 103 ? 10.775 3.968 9.709 1.00 98.31 103 LEU A N 1
ATOM 815 C CA . LEU A 1 103 ? 11.046 3.857 8.286 1.00 98.31 103 LEU A CA 1
ATOM 816 C C . LEU A 1 103 ? 10.868 5.227 7.632 1.00 98.31 103 LEU A C 1
ATOM 818 O O . LEU A 1 103 ? 9.913 5.952 7.910 1.00 98.31 103 LEU A O 1
ATOM 822 N N . GLN A 1 104 ? 11.783 5.566 6.735 1.00 96.75 104 GLN A N 1
ATOM 823 C CA . GLN A 1 104 ? 11.641 6.675 5.804 1.00 96.75 104 GLN A CA 1
ATOM 824 C C . GLN A 1 104 ? 11.589 6.076 4.406 1.00 96.75 104 GLN A C 1
ATOM 826 O O . GLN A 1 104 ? 12.469 5.285 4.061 1.00 96.75 104 GLN A O 1
ATOM 831 N N . HIS A 1 105 ? 10.603 6.462 3.596 1.00 96.19 105 HIS A N 1
ATOM 832 C CA . HIS A 1 105 ? 10.528 5.983 2.221 1.00 96.19 105 HIS A CA 1
ATOM 833 C C . HIS A 1 105 ? 9.979 7.030 1.259 1.00 96.19 105 HIS A C 1
ATOM 835 O O . HIS A 1 105 ? 9.017 7.735 1.560 1.00 96.19 105 HIS A O 1
ATOM 841 N N . ARG A 1 106 ? 10.610 7.106 0.085 1.00 93.44 106 ARG A N 1
ATOM 842 C CA . ARG A 1 106 ? 10.218 7.921 -1.070 1.00 93.44 106 ARG A CA 1
ATOM 843 C C . ARG A 1 106 ? 10.519 7.134 -2.342 1.00 93.44 106 ARG A C 1
ATOM 845 O O . ARG A 1 106 ? 11.435 6.317 -2.352 1.00 93.44 106 ARG A O 1
ATOM 852 N N . GLY A 1 107 ? 9.811 7.437 -3.426 1.00 93.56 107 GLY A N 1
ATOM 853 C CA . GLY A 1 107 ? 9.959 6.719 -4.699 1.00 93.56 107 GLY A CA 1
ATOM 854 C C . GLY A 1 107 ? 9.048 5.499 -4.847 1.00 93.56 107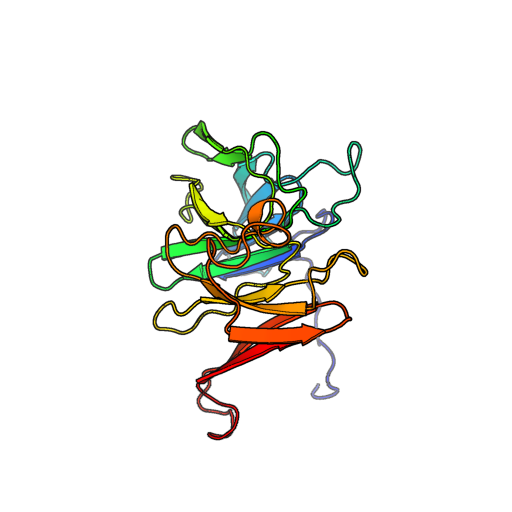 GLY A C 1
ATOM 855 O O . GLY A 1 107 ? 9.364 4.615 -5.637 1.00 93.56 107 GLY A O 1
ATOM 856 N N . GLY A 1 108 ? 7.952 5.471 -4.079 1.00 96.75 108 GLY A N 1
ATOM 857 C CA . GLY A 1 108 ? 6.810 4.585 -4.264 1.00 96.75 108 GLY A CA 1
ATOM 858 C C . GLY A 1 108 ? 7.125 3.118 -4.035 1.00 96.75 108 GLY A C 1
ATOM 859 O O . GLY A 1 108 ? 8.256 2.730 -3.734 1.00 96.75 108 GLY A O 1
ATOM 860 N N . GLY A 1 109 ? 6.092 2.301 -4.142 1.00 97.62 109 GLY A N 1
ATOM 861 C CA . GLY A 1 109 ? 6.164 0.856 -4.002 1.00 97.62 109 GLY A CA 1
ATOM 862 C C . GLY A 1 109 ? 5.278 0.379 -2.869 1.00 97.62 109 GLY A C 1
ATOM 863 O O . GLY A 1 109 ? 4.233 0.961 -2.590 1.00 97.62 109 GLY A O 1
ATOM 864 N N . VAL A 1 110 ? 5.699 -0.699 -2.222 1.00 98.56 110 VAL A N 1
ATOM 865 C CA . VAL A 1 110 ? 4.895 -1.403 -1.231 1.00 98.56 110 VAL A CA 1
ATOM 866 C C . VAL A 1 110 ? 5.646 -1.445 0.088 1.00 98.56 110 VAL A C 1
ATOM 868 O O . VAL A 1 110 ? 6.802 -1.868 0.157 1.00 98.56 110 VAL A O 1
ATOM 871 N N . VAL A 1 111 ? 4.971 -1.027 1.149 1.00 98.50 111 VAL A N 1
ATOM 872 C CA . VAL A 1 111 ? 5.442 -1.119 2.537 1.00 98.50 111 VAL A CA 1
ATOM 873 C C . VAL A 1 111 ? 4.577 -2.153 3.249 1.00 98.50 111 VAL A C 1
ATOM 875 O O . VAL A 1 111 ? 3.444 -2.379 2.840 1.00 98.50 111 VAL A O 1
ATOM 878 N N . ARG A 1 112 ? 5.076 -2.805 4.298 1.00 98.62 112 ARG A N 1
ATOM 879 C CA . ARG A 1 112 ? 4.268 -3.726 5.101 1.00 98.62 112 ARG A CA 1
ATOM 880 C C . ARG A 1 112 ? 4.575 -3.649 6.588 1.00 98.62 112 ARG A C 1
ATOM 882 O O . ARG A 1 112 ? 5.641 -3.187 6.989 1.00 98.62 112 ARG A O 1
ATOM 889 N N . PHE A 1 113 ? 3.636 -4.116 7.398 1.00 98.88 113 PHE A N 1
ATOM 890 C CA . PHE A 1 113 ? 3.762 -4.208 8.852 1.00 98.88 113 PHE A CA 1
ATOM 891 C C . PHE A 1 113 ? 2.905 -5.361 9.396 1.00 98.88 113 PHE A C 1
ATOM 893 O O . PHE A 1 113 ? 2.054 -5.911 8.691 1.00 98.88 113 PHE A O 1
ATOM 900 N N . ARG A 1 114 ? 3.146 -5.768 10.644 1.00 98.75 114 ARG A N 1
ATOM 901 C CA . ARG A 1 114 ? 2.338 -6.794 11.314 1.00 98.75 114 ARG A CA 1
ATOM 902 C C . ARG A 1 114 ? 1.024 -6.208 11.839 1.00 98.75 114 ARG A C 1
ATOM 904 O O . ARG A 1 114 ? 1.005 -5.038 12.204 1.00 98.75 114 ARG A O 1
ATOM 911 N N . PRO A 1 115 ? -0.054 -7.001 11.978 1.00 98.50 115 PRO A N 1
ATOM 912 C CA . PRO A 1 115 ? -1.348 -6.506 12.462 1.00 98.50 115 PRO A CA 1
ATOM 913 C C . PRO A 1 115 ? -1.316 -5.832 13.848 1.00 98.50 115 PRO A C 1
ATOM 915 O O . PRO A 1 115 ? -2.236 -5.102 14.202 1.00 98.50 115 PRO A O 1
ATOM 918 N N . ASP A 1 116 ? -0.267 -6.043 14.646 1.00 98.50 116 ASP A N 1
ATOM 919 C CA . ASP A 1 116 ? -0.055 -5.370 15.934 1.00 98.50 116 ASP A CA 1
ATOM 920 C C . ASP A 1 116 ? 0.687 -4.018 15.834 1.00 98.50 116 ASP A C 1
ATOM 922 O O . ASP A 1 116 ? 0.871 -3.336 16.851 1.00 98.50 116 ASP A O 1
ATOM 926 N N . GLY A 1 117 ? 1.082 -3.611 14.624 1.00 98.75 117 GLY A N 1
ATOM 927 C CA . GLY A 1 117 ? 1.851 -2.402 14.318 1.00 98.75 117 GLY A CA 1
ATOM 928 C C . GLY A 1 117 ? 3.371 -2.600 14.286 1.00 98.75 117 GLY A C 1
ATOM 929 O O . GLY A 1 117 ? 4.089 -1.636 14.019 1.00 98.75 117 GLY A O 1
ATOM 930 N N . SER A 1 118 ? 3.875 -3.804 14.574 1.00 98.88 118 SER A N 1
ATOM 931 C CA . SER A 1 118 ? 5.314 -4.082 14.636 1.00 98.88 118 SER A CA 1
ATOM 932 C C . SER A 1 118 ? 5.929 -4.371 13.264 1.00 98.88 118 SER A C 1
ATOM 934 O O . SER A 1 118 ? 5.234 -4.617 12.274 1.00 98.88 118 SER A O 1
ATOM 936 N N . ASN A 1 119 ? 7.262 -4.390 13.213 1.00 98.56 119 ASN A N 1
ATOM 937 C CA . ASN A 1 119 ? 8.055 -4.806 12.057 1.00 98.56 119 ASN A CA 1
ATOM 938 C C . ASN A 1 119 ? 7.773 -4.016 10.769 1.00 98.56 119 ASN A C 1
ATOM 940 O O . ASN A 1 119 ? 7.834 -4.575 9.678 1.00 98.56 119 ASN A O 1
ATOM 944 N N . LEU A 1 120 ? 7.506 -2.712 10.880 1.00 98.75 120 LEU A N 1
ATOM 945 C CA . LEU A 1 120 ? 7.335 -1.837 9.718 1.00 98.75 120 LEU A CA 1
ATOM 946 C C . LEU A 1 120 ? 8.556 -1.905 8.779 1.00 98.75 120 LEU A C 1
ATOM 948 O O . LEU A 1 120 ? 9.680 -1.571 9.174 1.00 98.75 120 LEU A O 1
ATOM 952 N N . GLU A 1 121 ? 8.342 -2.309 7.528 1.00 98.38 121 GLU A N 1
ATOM 953 C CA . GLU A 1 121 ? 9.418 -2.501 6.556 1.00 98.38 121 GLU A CA 1
ATOM 954 C C . GLU A 1 121 ? 9.004 -2.263 5.101 1.00 98.38 121 GLU A C 1
ATOM 956 O O . GLU A 1 121 ? 7.839 -2.369 4.725 1.00 98.38 121 GLU A O 1
ATOM 961 N N . LEU A 1 122 ? 9.996 -1.943 4.270 1.00 98.50 122 LEU A N 1
ATOM 962 C CA . LEU A 1 122 ? 9.834 -1.832 2.826 1.00 98.50 122 LEU A CA 1
ATOM 963 C C . LEU A 1 122 ? 9.760 -3.235 2.211 1.00 98.50 122 LEU A C 1
ATOM 965 O O . LEU A 1 122 ? 10.672 -4.038 2.405 1.00 98.50 122 LEU A O 1
ATOM 969 N N . PHE A 1 123 ? 8.700 -3.514 1.456 1.00 98.56 123 PHE A N 1
ATOM 970 C CA . PHE A 1 123 ? 8.536 -4.769 0.726 1.00 98.56 123 PHE A CA 1
ATOM 971 C C . PHE A 1 123 ? 9.072 -4.662 -0.703 1.00 98.56 123 PHE A C 1
ATOM 973 O O . PHE A 1 123 ? 9.821 -5.529 -1.137 1.00 98.56 123 PHE A O 1
ATOM 980 N N . SER A 1 124 ? 8.718 -3.594 -1.418 1.00 98.50 124 SER A N 1
ATOM 981 C CA . SER A 1 124 ? 9.179 -3.298 -2.778 1.00 98.50 124 SER A CA 1
ATOM 982 C C . SER A 1 124 ? 9.239 -1.787 -2.995 1.00 98.50 124 SER A C 1
ATOM 984 O O . SER A 1 124 ? 8.529 -1.038 -2.326 1.00 98.50 124 SER A O 1
ATOM 986 N N . THR A 1 125 ? 10.064 -1.327 -3.931 1.00 98.38 125 THR A N 1
ATOM 987 C CA . THR A 1 125 ? 10.232 0.092 -4.256 1.00 98.38 125 THR A CA 1
ATOM 988 C C . THR A 1 125 ? 10.136 0.351 -5.751 1.00 98.38 125 THR A C 1
ATOM 990 O O . THR A 1 125 ? 10.231 -0.560 -6.568 1.00 98.38 125 THR A O 1
ATOM 993 N N . GLY A 1 126 ? 10.035 1.620 -6.125 1.00 97.31 126 GLY A N 1
ATOM 994 C CA . GLY A 1 126 ? 10.383 2.053 -7.470 1.00 97.31 126 GLY A CA 1
ATOM 995 C C . GLY A 1 126 ? 9.196 2.195 -8.407 1.00 97.31 126 GLY A C 1
ATOM 996 O O . GLY A 1 126 ? 9.351 2.034 -9.615 1.00 97.3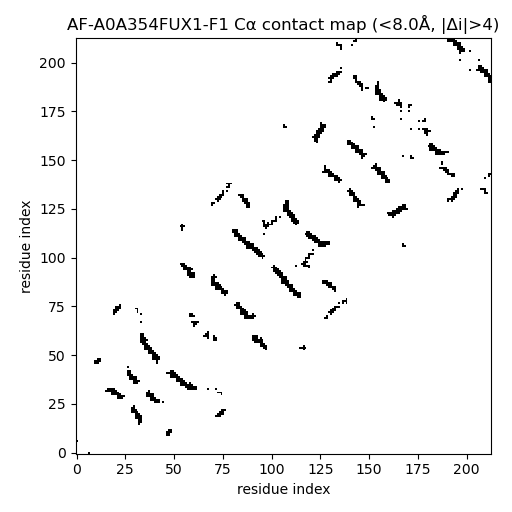1 126 GLY A O 1
ATOM 997 N N . THR A 1 127 ? 8.023 2.493 -7.861 1.00 96.81 127 THR A N 1
ATOM 998 C CA . THR A 1 127 ? 6.836 2.905 -8.619 1.00 96.81 127 THR A CA 1
ATOM 999 C C . THR A 1 127 ? 6.565 4.390 -8.388 1.00 96.81 127 THR A C 1
ATOM 1001 O O . THR A 1 127 ? 7.178 5.016 -7.519 1.00 96.81 127 THR A O 1
ATOM 1004 N N . ARG A 1 128 ? 5.672 4.997 -9.168 1.00 95.94 128 ARG A N 1
ATOM 1005 C CA . ARG A 1 128 ? 5.272 6.389 -8.956 1.00 95.94 128 ARG A CA 1
ATOM 1006 C C . ARG A 1 128 ? 4.163 6.499 -7.923 1.00 95.94 128 ARG A C 1
ATOM 1008 O O . ARG A 1 128 ? 4.376 7.073 -6.868 1.00 95.94 128 ARG A O 1
ATOM 1015 N N . ASN A 1 129 ? 2.967 6.023 -8.229 1.00 95.50 129 ASN A N 1
ATOM 1016 C CA . ASN A 1 129 ? 1.808 6.133 -7.357 1.00 95.50 129 ASN A CA 1
ATOM 1017 C C . ASN A 1 129 ? 0.839 4.985 -7.636 1.00 95.50 129 ASN A C 1
ATOM 1019 O O . ASN A 1 129 ? 0.036 5.046 -8.567 1.00 95.50 129 ASN A O 1
ATOM 1023 N N . ILE A 1 130 ? 0.925 3.940 -6.813 1.00 96.44 130 ILE A N 1
ATOM 1024 C CA . ILE A 1 130 ? 0.002 2.806 -6.848 1.00 96.44 130 ILE A CA 1
ATOM 1025 C C . ILE A 1 130 ? -1.134 3.039 -5.853 1.00 96.44 130 ILE A C 1
ATOM 1027 O O . ILE A 1 130 ? -0.894 3.464 -4.720 1.00 96.44 130 ILE A O 1
ATOM 1031 N N . LEU A 1 131 ? -2.371 2.773 -6.274 1.00 95.56 131 LEU A N 1
ATOM 1032 C CA . LEU A 1 131 ? -3.552 3.001 -5.434 1.00 95.56 131 LEU A CA 1
ATOM 1033 C C . LEU A 1 131 ? -4.073 1.741 -4.741 1.00 95.56 131 LEU A C 1
ATOM 1035 O O . LEU A 1 131 ? -4.876 1.874 -3.836 1.00 95.56 131 LEU A O 1
ATOM 1039 N N . ALA A 1 132 ? -3.626 0.550 -5.142 1.00 96.19 132 ALA A N 1
ATOM 1040 C CA . ALA A 1 132 ? -4.022 -0.720 -4.539 1.00 96.19 132 ALA A CA 1
ATOM 1041 C C . ALA A 1 132 ? -2.943 -1.785 -4.762 1.00 96.19 132 ALA A C 1
ATOM 1043 O O . ALA A 1 132 ? -2.112 -1.650 -5.666 1.00 96.19 132 ALA A O 1
ATOM 1044 N N . THR A 1 133 ? -2.997 -2.857 -3.972 1.00 96.81 133 THR A N 1
ATOM 1045 C CA . THR A 1 133 ? -2.157 -4.055 -4.130 1.00 96.81 133 THR A CA 1
ATOM 1046 C C . THR A 1 133 ? -3.020 -5.311 -4.294 1.00 96.81 133 THR A C 1
ATOM 1048 O O . THR A 1 133 ? -3.024 -6.152 -3.393 1.00 96.81 133 THR A O 1
ATOM 1051 N N . PRO A 1 134 ? -3.785 -5.462 -5.400 1.00 96.56 134 PRO A N 1
ATOM 1052 C CA . PRO A 1 134 ? -4.545 -6.681 -5.670 1.00 96.56 134 PRO A CA 1
ATOM 1053 C C . PRO A 1 134 ? -3.660 -7.918 -5.526 1.00 96.56 134 PRO A C 1
ATOM 1055 O O . PRO A 1 134 ? -2.620 -8.034 -6.179 1.00 96.56 134 PRO A O 1
ATOM 1058 N N . MET A 1 135 ? -4.087 -8.825 -4.652 1.00 96.88 135 MET A N 1
ATOM 1059 C CA . MET A 1 135 ? -3.280 -9.941 -4.183 1.00 96.88 135 MET A CA 1
ATOM 1060 C C . MET A 1 135 ? -4.012 -11.265 -4.367 1.00 96.88 135 MET A C 1
ATOM 1062 O O . MET A 1 135 ? -5.166 -11.404 -3.966 1.00 96.88 135 MET A O 1
ATOM 1066 N N . SER A 1 136 ? -3.332 -12.244 -4.960 1.00 96.25 136 SER A N 1
ATOM 1067 C CA . SER A 1 136 ? -3.855 -13.602 -5.074 1.00 96.25 136 SER A CA 1
ATOM 1068 C C . SER A 1 136 ? -3.850 -14.322 -3.715 1.00 96.25 136 SER A C 1
ATOM 1070 O O . SER A 1 136 ? -3.064 -13.977 -2.825 1.00 96.25 136 SER A O 1
ATOM 1072 N N . PRO A 1 137 ? -4.636 -15.403 -3.547 1.00 93.62 137 PRO A N 1
ATOM 1073 C CA . PRO A 1 137 ? -4.557 -16.261 -2.360 1.00 93.62 137 PRO A CA 1
ATOM 1074 C C . PRO A 1 137 ? -3.189 -16.930 -2.142 1.00 93.62 137 PRO A C 1
ATOM 1076 O O . PRO A 1 137 ? -2.952 -17.512 -1.086 1.00 93.62 137 PRO A O 1
ATOM 1079 N N . THR A 1 138 ? -2.293 -16.871 -3.132 1.00 94.44 138 THR A N 1
ATOM 1080 C CA . THR A 1 138 ? -0.918 -17.387 -3.082 1.00 94.44 138 THR A CA 1
ATOM 1081 C C . THR A 1 138 ? 0.139 -16.289 -2.925 1.00 94.44 138 THR A C 1
ATOM 1083 O O . THR A 1 138 ? 1.323 -16.586 -3.053 1.00 94.44 138 THR A O 1
ATOM 1086 N N . LEU A 1 139 ? -0.267 -15.056 -2.581 1.00 95.50 139 LEU A N 1
ATOM 1087 C CA . LEU A 1 139 ? 0.587 -13.864 -2.413 1.00 95.50 139 LEU A CA 1
ATOM 1088 C C . LEU A 1 139 ? 1.224 -13.321 -3.698 1.00 95.50 139 LEU A C 1
ATOM 1090 O O . LEU A 1 139 ? 2.212 -12.589 -3.628 1.00 95.50 139 LEU A O 1
ATOM 1094 N N . ASP A 1 140 ? 0.648 -13.604 -4.864 1.00 96.56 140 ASP A N 1
ATOM 1095 C CA . ASP A 1 140 ? 1.020 -12.880 -6.080 1.00 96.56 140 ASP A CA 1
ATOM 1096 C C . ASP A 1 140 ? 0.410 -11.485 -6.003 1.00 96.56 140 ASP A C 1
ATOM 1098 O O . ASP A 1 140 ? -0.811 -11.329 -5.937 1.00 96.56 140 ASP A O 1
ATOM 1102 N N . MET A 1 141 ? 1.263 -10.467 -5.967 1.00 97.56 141 MET A N 1
ATOM 1103 C CA . MET A 1 141 ? 0.850 -9.094 -5.717 1.00 97.56 141 MET A CA 1
ATOM 1104 C C . MET A 1 141 ? 1.055 -8.249 -6.959 1.00 97.56 141 MET A C 1
ATOM 1106 O O . MET A 1 141 ? 2.152 -8.198 -7.516 1.00 97.56 141 MET A O 1
ATOM 1110 N N . PHE A 1 142 ? 0.014 -7.529 -7.350 1.00 97.81 142 PHE A N 1
ATOM 1111 C CA . PHE A 1 142 ? 0.031 -6.689 -8.534 1.00 97.81 142 PHE A CA 1
ATOM 1112 C C . PHE A 1 142 ? -0.328 -5.250 -8.195 1.00 97.81 142 PHE A C 1
ATOM 1114 O O . PHE A 1 142 ? -0.916 -4.981 -7.154 1.00 97.81 142 PHE A O 1
ATOM 1121 N N . ALA A 1 143 ? -0.007 -4.317 -9.086 1.00 97.12 143 ALA A N 1
ATOM 1122 C CA . ALA A 1 143 ? -0.609 -2.988 -9.071 1.00 97.12 143 ALA A CA 1
ATOM 1123 C C . ALA A 1 143 ? -0.524 -2.341 -10.446 1.00 97.12 143 ALA A C 1
ATOM 1125 O O . ALA A 1 143 ? 0.384 -2.622 -11.234 1.00 97.12 143 ALA A O 1
ATOM 1126 N N . ARG A 1 144 ? -1.455 -1.422 -10.694 1.00 96.25 144 ARG A N 1
ATOM 1127 C CA . ARG A 1 144 ? -1.347 -0.438 -11.763 1.00 96.25 144 ARG A CA 1
ATOM 1128 C C . ARG A 1 144 ? -0.721 0.831 -11.196 1.00 96.25 144 ARG A C 1
ATOM 1130 O O . ARG A 1 144 ? -1.232 1.406 -10.237 1.00 96.25 144 ARG A O 1
ATOM 1137 N N . ASP A 1 145 ? 0.403 1.219 -11.772 1.00 96.06 145 ASP A N 1
ATOM 1138 C CA . ASP A 1 145 ? 1.148 2.420 -11.432 1.00 96.06 145 ASP A CA 1
ATOM 1139 C C . ASP A 1 145 ? 0.733 3.589 -12.329 1.00 96.06 145 ASP A C 1
ATOM 1141 O O . ASP A 1 145 ? 0.376 3.405 -13.495 1.00 96.06 145 ASP A O 1
ATOM 1145 N N . ASN A 1 146 ? 0.773 4.795 -11.776 1.00 94.38 146 ASN A N 1
ATOM 1146 C CA . ASN A 1 146 ? 0.411 6.018 -12.479 1.00 94.38 146 ASN A CA 1
ATOM 1147 C C . ASN A 1 146 ? 1.568 6.543 -13.338 1.00 94.38 146 ASN A C 1
ATOM 1149 O O . ASN A 1 146 ? 2.736 6.455 -12.957 1.00 94.38 146 ASN A O 1
ATOM 1153 N N . THR A 1 147 ? 1.227 7.167 -14.473 1.00 93.19 147 THR A N 1
ATOM 1154 C CA . THR A 1 147 ? 2.207 7.860 -15.332 1.00 93.19 147 THR A CA 1
ATOM 1155 C C . THR A 1 147 ? 2.907 8.964 -14.564 1.00 93.19 147 THR A C 1
ATOM 1157 O O . THR A 1 147 ? 2.356 9.427 -13.583 1.00 93.19 147 THR A O 1
ATOM 1160 N N . ASN A 1 148 ? 4.047 9.474 -15.027 1.00 92.12 148 ASN A N 1
ATOM 1161 C CA . ASN A 1 148 ? 4.616 10.746 -14.579 1.00 92.12 148 ASN A CA 1
ATOM 1162 C C . ASN A 1 148 ? 4.296 11.920 -15.515 1.00 92.12 148 ASN A C 1
ATOM 1164 O O . ASN A 1 148 ? 5.142 12.794 -15.715 1.00 92.12 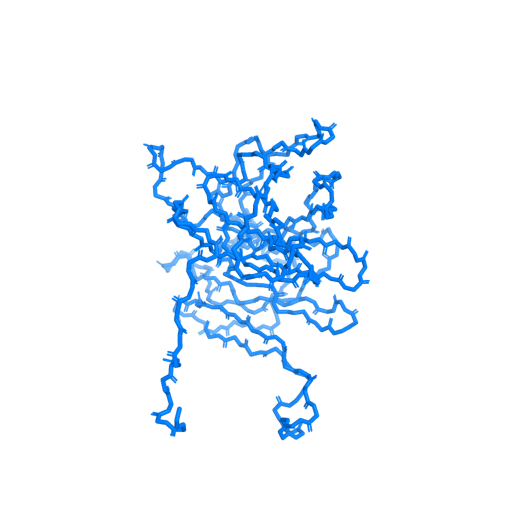148 ASN A O 1
ATOM 1168 N N . ASP A 1 149 ? 3.087 11.928 -16.082 1.00 89.81 149 ASP A N 1
ATOM 1169 C CA . ASP A 1 149 ? 2.526 13.059 -16.829 1.00 89.81 149 ASP A CA 1
ATOM 1170 C C . ASP A 1 149 ? 3.405 13.508 -18.015 1.00 89.81 149 ASP A C 1
ATOM 1172 O O . ASP A 1 149 ? 3.688 14.689 -18.211 1.00 89.81 149 ASP A O 1
ATOM 1176 N N . GLY A 1 150 ? 3.876 12.539 -18.811 1.00 86.88 150 GLY A N 1
ATOM 1177 C CA . GLY A 1 150 ? 4.723 12.784 -19.988 1.00 86.88 150 GLY A CA 1
ATOM 1178 C C . GLY A 1 150 ? 6.225 12.851 -19.693 1.00 86.88 150 GLY A C 1
ATOM 1179 O O . GLY A 1 150 ? 7.029 13.108 -20.587 1.00 86.88 150 GLY A O 1
ATOM 1180 N N . GLY A 1 151 ? 6.638 12.578 -18.456 1.00 89.75 151 GLY A N 1
ATOM 1181 C CA . GLY A 1 151 ? 8.042 12.500 -18.061 1.00 89.75 151 GLY A CA 1
ATOM 1182 C C . GLY A 1 151 ? 8.759 11.194 -18.436 1.00 89.75 151 GLY A C 1
ATOM 1183 O O . GLY A 1 151 ? 9.884 11.008 -17.969 1.00 89.75 151 GLY A O 1
ATOM 1184 N N . GLY A 1 152 ? 8.151 10.304 -19.232 1.00 90.19 152 GLY A N 1
ATOM 1185 C CA . GLY A 1 152 ? 8.722 9.026 -19.698 1.00 90.19 152 GLY A CA 1
ATOM 1186 C C . GLY A 1 152 ? 8.462 7.810 -18.794 1.00 90.19 152 GLY A C 1
ATOM 1187 O O . GLY A 1 152 ? 9.034 6.739 -19.005 1.00 90.19 152 GLY A O 1
ATOM 1188 N N . TRP A 1 153 ? 7.636 7.969 -17.762 1.00 94.38 153 TRP A N 1
ATOM 1189 C CA . TRP A 1 153 ? 7.085 6.877 -16.965 1.00 94.38 153 TRP A CA 1
ATOM 1190 C C . TRP A 1 153 ? 5.594 6.781 -17.286 1.00 94.38 153 TRP A C 1
ATOM 1192 O O . TRP A 1 153 ? 4.847 7.691 -16.944 1.00 94.38 153 TRP A O 1
ATOM 1202 N N . ASP A 1 154 ? 5.176 5.733 -17.985 1.00 95.12 154 ASP A N 1
ATOM 1203 C CA . ASP A 1 154 ? 3.788 5.548 -18.423 1.00 95.12 154 ASP A CA 1
ATOM 1204 C C . ASP A 1 154 ? 2.963 4.731 -17.406 1.00 95.12 154 ASP A C 1
ATOM 1206 O O . ASP A 1 154 ? 3.492 4.310 -16.373 1.00 95.12 154 ASP A O 1
ATOM 1210 N N . VAL A 1 155 ? 1.660 4.526 -17.659 1.00 96.19 155 VAL A N 1
ATOM 1211 C CA . VAL A 1 155 ? 0.822 3.623 -16.853 1.00 96.19 155 VAL A CA 1
ATOM 1212 C C . VAL A 1 155 ? 1.373 2.216 -17.002 1.00 96.19 155 VAL A C 1
ATOM 1214 O O . VAL A 1 155 ? 1.418 1.665 -18.102 1.00 96.19 155 VAL A O 1
ATOM 1217 N N . ARG A 1 156 ? 1.742 1.600 -15.883 1.00 95.69 156 ARG A N 1
ATOM 1218 C CA . ARG A 1 156 ? 2.425 0.306 -15.882 1.00 95.69 156 ARG A CA 1
ATOM 1219 C C . ARG A 1 156 ? 1.747 -0.685 -14.972 1.00 95.69 156 ARG A C 1
ATOM 1221 O O . ARG A 1 156 ? 1.247 -0.328 -13.913 1.00 95.69 156 ARG A O 1
ATOM 1228 N N . PHE A 1 157 ? 1.740 -1.945 -15.379 1.00 97.50 157 PHE A N 1
ATOM 1229 C CA . PHE A 1 157 ? 1.244 -3.035 -14.556 1.00 97.50 157 PHE A CA 1
ATOM 1230 C C . PHE A 1 157 ? 2.410 -3.842 -14.014 1.00 97.50 157 PHE A C 1
ATOM 1232 O O . PHE A 1 157 ? 3.214 -4.381 -14.771 1.00 97.50 157 PHE A O 1
ATOM 1239 N N . HIS A 1 158 ? 2.513 -3.886 -12.694 1.00 97.69 158 HIS A N 1
ATOM 1240 C CA . HIS A 1 158 ? 3.627 -4.477 -11.972 1.00 97.69 158 HIS A CA 1
ATOM 1241 C C . HIS A 1 158 ? 3.198 -5.773 -11.298 1.00 97.69 158 HIS A C 1
ATOM 1243 O O . HIS A 1 158 ? 2.058 -5.901 -10.859 1.00 97.69 158 HIS A O 1
ATOM 1249 N N . HIS A 1 159 ? 4.148 -6.696 -11.182 1.00 97.88 159 HIS A N 1
ATOM 1250 C CA . HIS A 1 159 ? 4.105 -7.801 -10.235 1.00 97.88 159 HIS A CA 1
ATOM 1251 C C . HIS A 1 159 ? 5.229 -7.595 -9.219 1.00 97.88 159 HIS A C 1
ATOM 1253 O O . HIS A 1 159 ? 6.371 -7.351 -9.616 1.00 97.88 159 HIS A O 1
ATOM 1259 N N . PHE A 1 160 ? 4.901 -7.651 -7.932 1.00 98.06 160 PHE A N 1
ATOM 1260 C CA . PHE A 1 160 ? 5.816 -7.344 -6.840 1.00 98.06 160 PHE A CA 1
ATOM 1261 C C . PHE A 1 160 ? 6.324 -8.616 -6.176 1.00 98.06 160 PHE A C 1
ATOM 1263 O O . PHE A 1 160 ? 5.559 -9.521 -5.854 1.00 98.06 160 PHE A O 1
ATOM 1270 N N . THR A 1 161 ? 7.617 -8.635 -5.879 1.00 96.50 161 THR A N 1
ATOM 1271 C CA . THR A 1 161 ? 8.250 -9.659 -5.043 1.00 96.50 161 THR A CA 1
ATOM 1272 C C . THR A 1 161 ? 9.017 -8.976 -3.913 1.00 96.50 161 THR A C 1
ATOM 1274 O O . THR A 1 161 ? 9.357 -7.798 -4.041 1.00 96.50 161 THR A O 1
ATOM 1277 N N . PRO A 1 162 ? 9.352 -9.679 -2.817 1.00 96.62 162 PRO A N 1
ATOM 1278 C CA . PRO A 1 162 ? 10.183 -9.089 -1.776 1.00 96.62 162 PRO A CA 1
ATOM 1279 C C . PRO A 1 162 ? 11.478 -8.502 -2.357 1.00 96.62 162 PRO A C 1
ATOM 1281 O O . PRO A 1 162 ? 12.180 -9.168 -3.117 1.00 96.62 162 PRO A O 1
ATOM 1284 N N . LEU A 1 163 ? 11.796 -7.268 -1.966 1.00 96.88 163 LEU A N 1
ATOM 1285 C CA . LEU A 1 163 ? 12.990 -6.503 -2.338 1.00 96.88 163 LEU A CA 1
ATOM 1286 C C . LEU A 1 163 ? 13.092 -6.088 -3.818 1.00 96.88 163 LEU A C 1
ATOM 1288 O O . LEU A 1 163 ? 14.158 -5.635 -4.234 1.00 96.88 163 LEU A O 1
ATOM 1292 N N . SER A 1 164 ? 12.027 -6.205 -4.620 1.00 97.94 164 SER A N 1
ATOM 1293 C CA . SER A 1 164 ? 12.063 -5.708 -6.004 1.00 97.94 164 SER A CA 1
ATOM 1294 C C . SER A 1 164 ? 12.217 -4.180 -6.060 1.00 97.94 164 SER A C 1
ATOM 1296 O O . SER A 1 164 ? 11.617 -3.459 -5.262 1.00 97.94 164 SER A O 1
ATOM 1298 N N . ASP A 1 165 ? 12.995 -3.688 -7.028 1.00 98.19 165 ASP A N 1
ATOM 1299 C CA . ASP A 1 165 ? 13.077 -2.268 -7.399 1.00 98.19 165 ASP A CA 1
ATOM 1300 C C . ASP A 1 165 ? 12.550 -2.110 -8.829 1.00 98.19 165 ASP A C 1
ATOM 1302 O O . ASP A 1 165 ? 13.106 -2.680 -9.769 1.00 98.19 165 ASP A O 1
ATOM 1306 N N . HIS A 1 166 ? 11.462 -1.363 -8.993 1.00 97.88 166 HIS A N 1
ATOM 1307 C CA . HIS A 1 166 ? 10.816 -1.112 -10.281 1.00 97.88 166 HIS A CA 1
ATOM 1308 C C . HIS A 1 166 ? 11.362 0.126 -11.005 1.00 97.88 166 HIS A C 1
ATOM 1310 O O . HIS A 1 166 ? 10.993 0.372 -12.146 1.00 97.88 166 HIS A O 1
ATOM 1316 N N . GLY A 1 167 ? 12.299 0.863 -10.405 1.00 96.62 167 GLY A N 1
ATOM 1317 C CA . GLY A 1 167 ? 13.145 1.824 -11.104 1.00 96.62 167 GLY A CA 1
ATOM 1318 C C . GLY A 1 167 ? 12.676 3.278 -11.117 1.00 96.62 167 GLY A C 1
ATOM 1319 O O . GLY A 1 167 ? 13.490 4.159 -11.401 1.00 96.62 167 GLY A O 1
ATOM 1320 N N . TYR A 1 168 ? 11.431 3.605 -10.777 1.00 96.62 168 TYR A N 1
ATOM 1321 C CA . TYR A 1 168 ? 11.033 5.003 -10.585 1.00 96.62 168 TYR A CA 1
ATOM 1322 C C . TYR A 1 168 ? 11.589 5.573 -9.259 1.00 96.62 168 TYR A C 1
ATOM 1324 O O . TYR A 1 168 ? 11.784 4.847 -8.292 1.00 96.62 168 TYR A O 1
ATOM 1332 N N . PRO A 1 169 ? 11.899 6.874 -9.151 1.00 94.25 169 PRO A N 1
ATOM 1333 C CA . PRO A 1 169 ? 12.188 7.809 -10.235 1.00 94.25 169 PRO A CA 1
ATOM 1334 C C . PRO A 1 169 ? 13.645 7.716 -10.727 1.00 94.25 169 PRO A C 1
ATOM 1336 O O . PRO A 1 169 ? 14.066 8.536 -11.538 1.00 94.25 169 PRO A O 1
ATOM 1339 N N . ARG A 1 170 ? 14.456 6.790 -10.198 1.00 94.38 170 ARG A N 1
ATOM 1340 C CA . ARG A 1 170 ? 15.927 6.862 -10.281 1.00 94.38 170 ARG A CA 1
ATOM 1341 C C . ARG A 1 170 ? 16.522 6.241 -11.547 1.00 94.38 170 ARG A C 1
ATOM 1343 O O . ARG A 1 170 ? 17.472 6.790 -12.094 1.00 94.38 170 ARG A O 1
ATOM 1350 N N . LEU A 1 171 ? 15.991 5.104 -11.986 1.00 94.81 171 LEU A N 1
ATOM 1351 C CA . LEU A 1 171 ? 16.600 4.232 -12.996 1.00 94.81 171 LEU A CA 1
ATOM 1352 C C . LEU A 1 171 ? 15.933 4.356 -14.371 1.00 94.81 171 LEU A C 1
ATOM 1354 O O . LEU A 1 171 ? 16.608 4.266 -15.390 1.00 94.81 171 LEU A O 1
ATOM 1358 N N . TYR A 1 172 ? 14.634 4.656 -14.417 1.00 92.81 172 TYR A N 1
ATOM 1359 C CA . TYR A 1 172 ? 13.801 4.488 -15.618 1.00 92.81 172 TYR A CA 1
ATOM 1360 C C . TYR A 1 172 ? 14.217 5.252 -16.889 1.00 92.81 172 TYR A C 1
ATOM 1362 O O . TYR A 1 172 ? 13.766 4.894 -17.971 1.00 92.81 172 TYR A O 1
ATOM 1370 N N . LYS A 1 173 ? 15.024 6.319 -16.781 1.00 91.38 173 LYS A N 1
ATOM 1371 C CA . LYS A 1 173 ? 15.463 7.120 -17.944 1.00 91.38 173 LYS A CA 1
ATOM 1372 C C . LYS A 1 173 ? 16.785 6.677 -18.547 1.00 91.38 173 LYS A C 1
ATOM 1374 O O . LYS A 1 173 ? 16.936 6.722 -19.759 1.00 91.38 173 LYS A O 1
ATOM 1379 N N . ASN A 1 174 ? 17.755 6.362 -17.693 1.00 93.44 174 ASN A N 1
ATOM 1380 C CA . ASN A 1 174 ? 19.154 6.192 -18.100 1.00 93.44 174 ASN A CA 1
ATOM 1381 C C . ASN A 1 174 ? 19.692 4.789 -17.797 1.00 93.44 174 ASN A C 1
ATOM 1383 O O . ASN A 1 174 ? 20.797 4.460 -18.215 1.00 93.44 174 ASN A O 1
ATOM 1387 N N . PHE A 1 175 ? 18.930 3.994 -17.049 1.00 95.56 175 PHE A N 1
ATOM 1388 C CA . PHE A 1 175 ? 19.296 2.669 -16.573 1.00 95.56 175 PHE A CA 1
ATOM 1389 C C . PHE A 1 175 ? 18.095 1.730 -16.747 1.00 95.56 175 PHE A C 1
ATOM 1391 O O . PHE A 1 175 ? 17.730 1.001 -15.824 1.00 95.56 175 PHE A O 1
ATOM 1398 N N . GLU A 1 176 ? 17.433 1.764 -17.915 1.00 88.81 176 GLU A N 1
ATOM 1399 C CA . GLU A 1 176 ? 16.152 1.066 -18.107 1.00 88.81 176 GLU A CA 1
ATOM 1400 C C . GLU A 1 176 ? 16.261 -0.452 -17.924 1.00 88.81 176 GLU A C 1
ATOM 1402 O O . GLU A 1 176 ? 15.271 -1.113 -17.646 1.00 88.81 176 GLU A O 1
ATOM 1407 N N . LYS A 1 177 ? 17.470 -1.005 -18.051 1.00 94.19 177 LYS A N 1
ATOM 1408 C CA . LYS A 1 177 ? 17.758 -2.440 -17.912 1.00 94.19 177 LYS A CA 1
ATOM 1409 C C . LYS A 1 177 ? 18.145 -2.858 -16.492 1.00 94.19 177 LYS A C 1
ATOM 1411 O O . LYS A 1 177 ? 18.427 -4.032 -16.270 1.00 94.19 177 LYS A O 1
ATOM 1416 N N . GLU A 1 178 ? 18.216 -1.920 -15.549 1.00 96.12 178 GLU A N 1
ATOM 1417 C CA . GLU A 1 178 ? 18.717 -2.159 -14.186 1.00 96.12 178 GLU A CA 1
ATOM 1418 C C . GLU A 1 178 ? 17.597 -2.251 -13.138 1.00 96.12 178 GLU A C 1
ATOM 1420 O O . GLU A 1 178 ? 17.865 -2.232 -11.939 1.00 96.12 178 GLU A O 1
ATOM 1425 N N . HIS A 1 179 ? 16.339 -2.360 -13.570 1.00 96.31 179 HIS A N 1
ATOM 1426 C CA . HIS A 1 179 ? 15.185 -2.486 -12.684 1.00 96.31 179 HIS A CA 1
ATOM 1427 C C . HIS A 1 179 ? 14.222 -3.585 -13.142 1.00 96.31 179 HIS A C 1
ATOM 1429 O O . HIS A 1 179 ? 14.285 -4.079 -14.268 1.00 96.31 179 HIS A O 1
ATOM 1435 N N . VAL A 1 180 ? 13.299 -3.967 -12.261 1.00 97.50 180 VAL A N 1
ATOM 1436 C CA . VAL A 1 180 ? 12.223 -4.901 -12.594 1.00 97.50 180 VAL A CA 1
ATOM 1437 C C . VAL A 1 180 ? 11.285 -4.233 -13.594 1.00 97.50 180 VAL A C 1
ATOM 1439 O O . VAL A 1 180 ? 10.678 -3.196 -13.308 1.00 97.50 180 VAL A O 1
ATOM 1442 N N . HIS A 1 181 ? 11.171 -4.834 -14.774 1.00 96.62 181 HIS A N 1
ATOM 1443 C CA . HIS A 1 181 ? 10.279 -4.360 -15.823 1.00 96.62 181 HIS A CA 1
ATOM 1444 C C . HIS A 1 181 ? 8.809 -4.622 -15.473 1.00 96.62 181 HIS A C 1
ATOM 1446 O O . HIS A 1 181 ? 8.498 -5.625 -14.822 1.00 96.62 181 HIS A O 1
ATOM 1452 N N . PRO A 1 182 ? 7.891 -3.740 -15.902 1.00 96.75 182 PRO A N 1
ATOM 1453 C CA . PRO A 1 182 ? 6.470 -4.000 -15.755 1.00 96.75 182 PRO A CA 1
ATOM 1454 C C . PRO A 1 182 ? 6.051 -5.178 -16.644 1.00 96.75 182 PRO A C 1
ATOM 1456 O O . PRO A 1 182 ? 6.653 -5.441 -17.685 1.00 96.75 182 PRO A O 1
ATOM 1459 N N . LEU A 1 183 ? 4.981 -5.862 -16.250 1.00 97.44 183 LEU A N 1
ATOM 1460 C CA . LEU A 1 183 ? 4.326 -6.885 -17.063 1.00 97.44 183 LEU A CA 1
ATOM 1461 C C . LEU A 1 183 ? 3.659 -6.286 -18.307 1.00 97.44 183 LEU A C 1
ATOM 1463 O O . LEU A 1 183 ? 3.558 -6.954 -19.332 1.00 97.44 183 LEU A O 1
ATOM 1467 N N . ALA A 1 184 ? 3.192 -5.040 -18.212 1.00 96.62 184 ALA A N 1
ATOM 1468 C CA . ALA A 1 184 ? 2.615 -4.303 -19.327 1.00 96.62 184 ALA A CA 1
ATOM 1469 C C . ALA A 1 184 ? 2.798 -2.793 -19.147 1.00 96.62 184 ALA A C 1
ATOM 1471 O O . ALA A 1 184 ? 2.815 -2.290 -18.022 1.00 96.62 184 ALA A O 1
ATOM 1472 N N . ASP A 1 185 ? 2.883 -2.087 -20.270 1.00 95.19 185 ASP A N 1
ATOM 1473 C CA . ASP A 1 185 ? 2.852 -0.630 -20.360 1.00 95.19 185 ASP A CA 1
ATOM 1474 C C . ASP A 1 185 ? 1.626 -0.234 -21.200 1.00 95.19 185 ASP A C 1
ATOM 147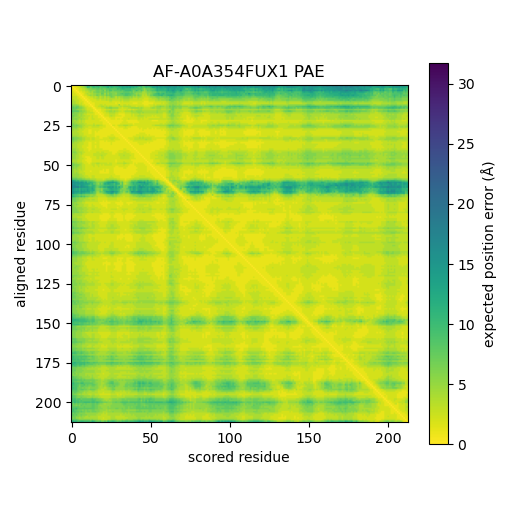6 O O . ASP A 1 185 ? 1.398 -0.796 -22.275 1.00 95.19 185 ASP A O 1
ATOM 1480 N N . TYR A 1 186 ? 0.805 0.672 -20.675 1.00 95.00 186 TYR A N 1
ATOM 1481 C CA . TYR A 1 186 ? -0.457 1.107 -21.276 1.00 95.00 186 TYR A CA 1
ATOM 1482 C C . TYR A 1 186 ? -0.392 2.543 -21.819 1.00 95.00 186 TYR A C 1
ATOM 1484 O O . TYR A 1 186 ? -1.414 3.067 -22.265 1.00 95.00 186 TYR A O 1
ATOM 1492 N N . GLY A 1 187 ? 0.784 3.181 -21.811 1.00 94.19 187 GLY A N 1
ATOM 1493 C CA . GLY A 1 187 ? 0.949 4.570 -22.231 1.00 94.19 187 GLY A CA 1
ATOM 1494 C C . GLY A 1 187 ? 0.357 5.571 -21.232 1.00 94.19 187 GLY A C 1
ATOM 1495 O O . GLY A 1 187 ? 0.382 5.364 -20.020 1.00 94.19 187 GLY A O 1
ATOM 1496 N N . GLY A 1 188 ? -0.168 6.688 -21.738 1.00 91.56 188 GLY A N 1
ATOM 1497 C CA . GLY A 1 188 ? -0.741 7.749 -20.905 1.00 91.56 188 GLY A CA 1
ATOM 1498 C C . GLY A 1 188 ? -2.000 7.328 -20.133 1.00 91.56 188 GLY A C 1
ATOM 1499 O O . GLY A 1 188 ? -2.722 6.421 -20.537 1.00 91.56 188 GLY A O 1
ATOM 1500 N N . GLY A 1 189 ? -2.301 8.033 -19.040 1.00 88.62 189 GLY A N 1
ATOM 1501 C CA . GLY A 1 189 ? -3.476 7.786 -18.205 1.00 88.62 189 GLY A CA 1
ATOM 1502 C C . GLY A 1 189 ? -3.186 7.867 -16.708 1.00 88.62 189 GLY A C 1
ATOM 1503 O O . GLY A 1 189 ? -2.112 8.298 -16.279 1.00 88.62 189 GLY A O 1
ATOM 1504 N N . SER A 1 190 ? -4.171 7.441 -15.921 1.00 88.12 190 SER A N 1
ATOM 1505 C CA . SER A 1 190 ? -4.100 7.391 -14.465 1.00 88.12 190 SER A CA 1
ATOM 1506 C C . SER A 1 190 ? -4.737 6.097 -13.979 1.00 88.12 190 SER A C 1
ATOM 1508 O O . SER A 1 190 ? -5.872 5.803 -14.345 1.00 88.12 190 SER A O 1
ATOM 1510 N N . GLY A 1 191 ? -3.979 5.317 -13.209 1.00 86.94 191 GLY A N 1
ATOM 1511 C CA . GLY A 1 191 ? -4.507 4.137 -12.538 1.00 86.94 191 GLY A CA 1
ATOM 1512 C C . GLY A 1 191 ? -5.273 4.550 -11.285 1.00 86.94 191 GLY A C 1
ATOM 1513 O O . GLY A 1 191 ? -4.759 5.329 -10.479 1.00 86.94 191 GLY A O 1
ATOM 1514 N N . CYS A 1 192 ? -6.476 4.015 -11.116 1.00 89.94 192 CYS A N 1
ATOM 1515 C CA . CYS A 1 192 ? -7.429 4.377 -10.073 1.00 89.94 192 CYS A CA 1
ATOM 1516 C C . CYS A 1 192 ? -7.610 3.287 -9.003 1.00 89.94 192 CYS A C 1
ATOM 1518 O O . CYS A 1 192 ? -8.208 3.555 -7.965 1.00 89.94 192 CYS A O 1
ATOM 1520 N N . GLY A 1 193 ? -7.097 2.075 -9.218 1.00 91.56 193 GLY A N 1
ATOM 1521 C CA . GLY A 1 193 ? -7.152 1.013 -8.215 1.00 91.56 193 GLY A CA 1
ATOM 1522 C C . GLY A 1 193 ? -7.100 -0.384 -8.812 1.00 91.56 193 GLY A C 1
ATOM 1523 O O . GLY A 1 193 ? -6.815 -0.580 -9.997 1.00 91.56 193 GLY A O 1
ATOM 1524 N N . GLY A 1 194 ? -7.373 -1.376 -7.971 1.00 94.25 194 GLY A N 1
ATOM 1525 C CA . GLY A 1 194 ? -7.496 -2.749 -8.420 1.00 94.25 194 GLY A CA 1
ATOM 1526 C C . GLY A 1 194 ? -7.928 -3.717 -7.334 1.00 94.25 194 GLY A C 1
ATOM 1527 O O . GLY A 1 194 ? -7.806 -3.441 -6.147 1.00 94.25 194 GLY A O 1
ATOM 1528 N N . VAL A 1 195 ? -8.419 -4.868 -7.776 1.00 95.19 195 VAL A N 1
ATOM 1529 C CA . VAL A 1 195 ? -8.860 -5.985 -6.939 1.00 95.19 195 VAL A CA 1
ATOM 1530 C C . VAL A 1 195 ? -8.425 -7.295 -7.587 1.00 95.19 195 VAL A C 1
ATOM 1532 O O . VAL A 1 195 ? -8.361 -7.392 -8.810 1.00 95.19 195 VAL A O 1
ATOM 1535 N N . TYR A 1 196 ? -8.097 -8.303 -6.785 1.00 96.50 196 TYR A N 1
ATOM 1536 C CA . TYR A 1 196 ? -7.903 -9.657 -7.293 1.00 96.50 196 TYR A CA 1
ATOM 1537 C C . TYR A 1 196 ? -9.199 -10.434 -7.100 1.00 96.50 196 TYR A C 1
ATOM 1539 O O . TYR A 1 196 ? -9.689 -10.538 -5.979 1.00 96.50 196 TYR A O 1
ATOM 1547 N N . ILE A 1 197 ? -9.766 -10.960 -8.183 1.00 95.69 197 ILE A N 1
ATOM 1548 C CA . ILE A 1 197 ? -11.028 -11.695 -8.119 1.00 95.69 197 ILE A CA 1
ATOM 1549 C C . ILE A 1 197 ? -10.733 -13.187 -8.173 1.00 95.69 197 ILE A C 1
ATOM 1551 O O . ILE A 1 197 ? -10.174 -13.686 -9.152 1.00 95.69 197 ILE A O 1
ATOM 1555 N N . GLN A 1 198 ? -11.137 -13.896 -7.119 1.00 94.88 198 GLN A N 1
ATOM 1556 C CA . GLN A 1 198 ? -11.157 -15.352 -7.076 1.00 94.88 198 GLN A CA 1
ATOM 1557 C C . GLN A 1 198 ? -12.388 -15.863 -6.321 1.00 94.88 198 GLN A C 1
ATOM 1559 O O . GLN A 1 198 ? -12.286 -16.310 -5.184 1.00 94.88 198 GLN A O 1
ATOM 1564 N N . GLU A 1 199 ? -13.555 -15.796 -6.962 1.00 93.19 199 GLU A N 1
ATOM 1565 C CA . GLU A 1 199 ? -14.844 -16.063 -6.314 1.00 93.19 199 GLU A CA 1
ATOM 1566 C C . GLU A 1 199 ? -15.626 -17.180 -7.020 1.00 93.19 199 GLU A C 1
ATOM 1568 O O . GLU A 1 199 ? -15.697 -17.168 -8.251 1.00 93.19 199 GLU A O 1
ATOM 1573 N N . PRO A 1 200 ? -16.275 -18.120 -6.301 1.00 93.25 200 PRO A N 1
ATOM 1574 C CA . PRO A 1 200 ? -17.051 -19.204 -6.918 1.00 93.25 200 PRO A CA 1
ATOM 1575 C C . PRO A 1 200 ?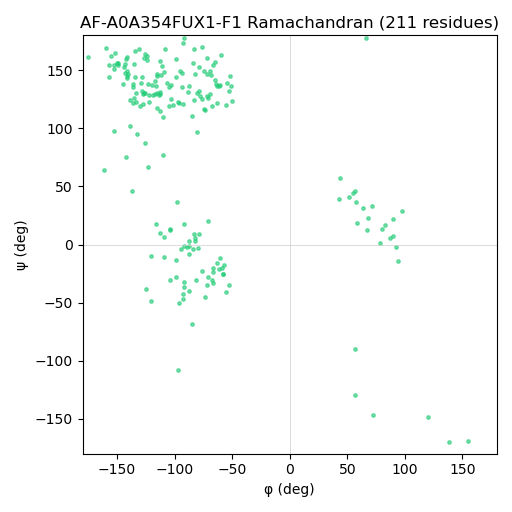 -18.193 -18.736 -7.832 1.00 93.25 200 PRO A C 1
ATOM 1577 O O . PRO A 1 200 ? -18.614 -19.478 -8.714 1.00 93.25 200 PRO A O 1
ATOM 1580 N N . GLY A 1 201 ? -18.716 -17.526 -7.610 1.00 92.38 201 GLY A N 1
ATOM 1581 C CA . GLY A 1 201 ? -19.797 -16.942 -8.409 1.00 92.38 201 GLY A CA 1
ATOM 1582 C C . GLY A 1 201 ? -19.336 -16.174 -9.652 1.00 92.38 201 GLY A C 1
ATOM 1583 O O . GLY A 1 201 ? -20.181 -15.764 -10.445 1.00 92.38 201 GLY A O 1
ATOM 1584 N N . PHE A 1 202 ? -18.028 -15.955 -9.829 1.00 93.94 202 PHE A N 1
ATOM 1585 C CA . PHE A 1 202 ? -17.494 -15.228 -10.981 1.00 93.94 202 PHE A CA 1
ATOM 1586 C C . PHE A 1 202 ? -17.251 -16.173 -12.169 1.00 93.94 202 PHE A C 1
ATOM 1588 O O . PHE A 1 202 ? -16.687 -17.252 -11.963 1.00 93.94 202 PHE A O 1
ATOM 1595 N N . PRO A 1 203 ? -17.624 -15.789 -13.409 1.00 96.25 203 PRO A N 1
ATOM 1596 C CA . PRO A 1 203 ? -17.372 -16.607 -14.596 1.00 96.25 203 PRO A CA 1
ATOM 1597 C C . PRO A 1 203 ? -15.894 -16.980 -14.735 1.00 96.25 203 PRO A C 1
ATOM 1599 O O .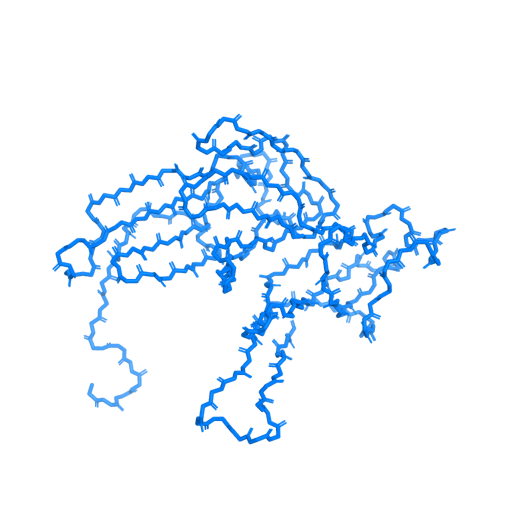 PRO A 1 203 ? -15.034 -16.124 -14.541 1.00 96.25 203 PRO A O 1
ATOM 1602 N N . ASP A 1 204 ? -15.603 -18.226 -15.124 1.00 94.94 204 ASP A N 1
ATOM 1603 C CA . ASP A 1 204 ? -14.232 -18.764 -15.198 1.00 94.94 204 ASP A CA 1
ATOM 1604 C C . ASP A 1 204 ? -13.271 -17.897 -16.029 1.00 94.94 204 ASP A C 1
ATOM 1606 O O . ASP A 1 204 ? -12.097 -17.783 -15.686 1.00 94.94 204 ASP A O 1
ATOM 1610 N N . GLU A 1 205 ? -13.763 -17.257 -17.094 1.00 95.19 205 GLU A N 1
ATOM 1611 C CA . GLU A 1 205 ? -12.981 -16.358 -17.959 1.00 95.19 205 GLU A CA 1
ATOM 1612 C C . GLU A 1 205 ? -12.509 -15.065 -17.265 1.00 95.19 205 GLU A C 1
ATOM 1614 O O . GLU A 1 205 ? -11.511 -14.480 -17.678 1.00 95.19 205 GLU A O 1
ATOM 1619 N N . TRP A 1 206 ? -13.196 -14.639 -16.200 1.00 93.69 206 TRP A N 1
ATOM 1620 C CA . TRP A 1 206 ? -12.902 -13.436 -15.409 1.00 93.69 206 TRP A CA 1
ATOM 1621 C C . TRP A 1 206 ? -12.440 -13.778 -13.987 1.00 93.69 206 TRP A C 1
ATOM 1623 O O . TRP A 1 206 ? -12.364 -12.907 -13.124 1.00 93.69 206 TRP A O 1
ATOM 1633 N N . ASN A 1 207 ? -12.167 -15.051 -13.716 1.00 95.81 207 ASN A N 1
ATOM 1634 C CA . ASN A 1 207 ? -11.800 -15.543 -12.397 1.00 95.81 207 ASN A CA 1
ATOM 1635 C C . ASN A 1 207 ? -10.275 -15.704 -12.281 1.00 95.81 207 ASN A C 1
ATOM 1637 O O . ASN A 1 207 ? -9.577 -15.842 -13.285 1.00 95.81 207 ASN A O 1
ATOM 1641 N N . LYS A 1 208 ? -9.753 -15.738 -11.050 1.00 95.38 208 LYS A N 1
ATOM 1642 C CA . LYS A 1 208 ? -8.320 -15.910 -10.736 1.00 95.38 208 LYS A CA 1
ATOM 1643 C C . LYS A 1 208 ? -7.437 -14.866 -11.431 1.00 95.38 208 LYS A C 1
ATOM 1645 O O . LYS A 1 208 ? -6.398 -15.206 -11.998 1.00 95.38 208 LYS A O 1
ATOM 1650 N N . ALA A 1 209 ? -7.866 -13.607 -11.408 1.00 95.50 209 ALA A N 1
ATOM 1651 C CA . ALA A 1 209 ? -7.188 -12.535 -12.123 1.00 95.50 209 ALA A CA 1
ATOM 1652 C C . ALA A 1 209 ? -7.206 -11.203 -11.353 1.00 95.50 209 ALA A C 1
ATOM 1654 O O . ALA A 1 209 ? -8.185 -10.894 -10.664 1.00 95.50 209 ALA A O 1
ATOM 1655 N N . PRO A 1 210 ? -6.150 -10.380 -11.496 1.00 95.88 210 PRO A N 1
ATOM 1656 C CA . PRO A 1 210 ? -6.166 -8.995 -11.057 1.00 95.88 210 PRO A CA 1
ATOM 1657 C C . PRO A 1 210 ? -6.940 -8.124 -12.054 1.00 95.88 210 PRO A C 1
ATOM 1659 O O . PRO A 1 210 ? -6.630 -8.078 -13.244 1.00 95.88 210 PRO A O 1
ATOM 1662 N N . PHE A 1 211 ? -7.903 -7.366 -11.547 1.00 95.12 211 PHE A N 1
ATOM 1663 C CA . PHE A 1 211 ? -8.608 -6.313 -12.265 1.00 95.12 211 PHE A CA 1
ATOM 1664 C C . PHE A 1 211 ? -8.055 -4.976 -11.806 1.00 95.12 211 PHE A C 1
ATOM 1666 O O . PHE A 1 211 ? -8.020 -4.690 -10.614 1.00 95.12 211 PHE A O 1
ATOM 1673 N N . THR A 1 212 ? -7.601 -4.161 -12.751 1.00 93.56 212 THR A N 1
ATOM 1674 C CA . THR A 1 212 ? -7.069 -2.823 -12.475 1.00 93.56 212 THR A CA 1
ATOM 1675 C C . THR A 1 212 ? -7.664 -1.835 -13.465 1.00 93.56 212 THR A C 1
ATOM 1677 O O . THR A 1 212 ? -7.876 -2.191 -14.627 1.00 93.56 212 THR A O 1
ATOM 1680 N N . CYS A 1 213 ? -7.919 -0.613 -13.013 1.00 86.88 213 CYS A N 1
ATOM 1681 C CA . CYS A 1 213 ? -8.387 0.495 -13.841 1.00 86.88 213 CYS A CA 1
ATOM 1682 C C . CYS A 1 213 ? -7.379 1.635 -13.802 1.00 86.88 213 CYS A C 1
ATOM 1684 O O . CYS A 1 213 ? -6.801 1.864 -12.717 1.00 86.88 213 CYS A O 1
#

pLDDT: mean 94.62, std 5.1, range [69.31, 98.88]

Solvent-accessible surface area (backbone atoms only — not comparable to full-atom values): 11294 Å² total; per-residue (Å²): 124,88,80,84,62,78,87,72,87,74,68,42,68,81,90,72,62,71,75,56,19,63,44,82,56,99,48,32,38,40,35,36,29,68,27,31,30,33,38,34,29,25,89,86,69,82,58,44,51,81,49,72,47,78,23,32,41,37,55,17,52,46,69,90,82,35,70,69,69,44,14,54,33,21,45,43,79,45,91,87,62,35,37,36,31,15,20,5,31,68,19,22,77,58,19,31,20,61,71,67,46,67,44,64,48,61,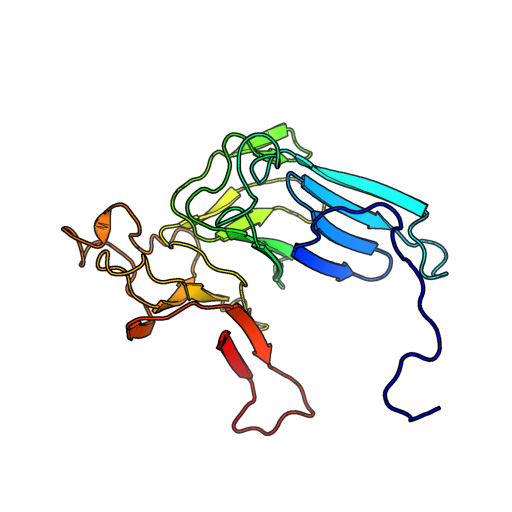22,16,26,32,35,33,26,35,91,79,15,30,77,51,43,81,35,28,35,13,34,44,29,25,39,21,58,21,45,45,94,82,64,53,31,30,34,36,24,24,30,56,86,83,72,79,43,46,20,29,31,38,73,60,51,85,73,39,42,44,20,33,83,81,25,58,86,86,37,65,86,77,33,52,74,56,82,42,77,68,43,82,62,71,35,75,27,45,43,43,39,75,51,97,89,48,59,77,93,70,34,76,38,75,49,66,74

Mean predicted aligned error: 3.83 Å

Secondary structure (DSSP, 8-state):
--SSS-S----SSSS-----EEEEETTEEEEEETTEEEEEE-SS-SSS--EEEEEEE-SS--TTTS-STTSEEEEEE-TTS-EEEEEBSS-EEEEEETTS-EEEE-S-EEEEE-TTS---EEEEE--SBB----B-TT--EEEEEPP-TTSS---EEEEE-TT-B--TTTTTTT-TTSSPPPSEE--SS----EEEE--TTS-GGGSSEEEE-

Foldseek 3Di:
DPPPDDPDDDDQDDDAADWAAWDDDDFWIFTDGPPFTKIFGRPVPPSHGPDMDTFKGFQFDDVVVDNRPQEWGYWDAAPVQKIKIFGAQCTTQWMAGPVRDTDGDGQTDMWIAHPNNPDTGGFEGHAHGWNEFAAFNVGFTKTFGAAPQPPQRATFIATGGGHFHQHPPHQVPPNVVPGDHGPDGDGHDGKDHKYQAADPPDPPVNHRDIDTD

Nearest PDB structures (foldseek):
  1c9u-assembly1_A  TM=7.055E-01  e=9.476E-06  Acinetobacter calcoaceticus
  8blw-assembly1_B  TM=5.632E-01  e=1.263E-02  Bacteroides thetaiotaomicron VPI-5482
  4v16-assembly1_A  TM=3.904E-01  e=1.824E-02  Kluyveromyces lactis
  4hw6-assembly2_B  TM=4.348E-01  e=4.490E-01  Bacteroides ovatus ATCC 8483
  8asv-assembly1_A  TM=3.077E-01  e=1.839E-01  Saccharomyces cerevisiae

Radius of gyration: 17.87 Å; Cα contacts (8 Å, |Δi|>4): 576; chains: 1; bounding box: 56×40×44 Å